Protein AF-A0A0H2RG27-F1 (afdb_monomer_lite)

pLDDT: mean 81.22, std 19.6, range [38.62, 98.31]

Foldseek 3Di:
DDDDDDDDDDDDDDDDDDDDDDDPDPPPDPPDPPPPPPVVVVLPPPPPDDDDDDDDDPPPPPDDPLPDPDPSVVVVVVVVVVVVVVVVVVVVVVVVVLVVLLVVLLVCLVVVVNLVVLLPDPDLVSLLVSLVSLLSQLQPDPDLVSNLSSLVVLLVSCLQAVPSNLVSNVVNCVVVVHQLLRSLVNSDDPPPPDDDPSSSLSSVLSSLSRHPDPLSVQLSVLCVVCHPQAWLADAPVSLPSNCVSQPDPSSNVSSVVNCNGHHVCDDPCNVVNVVPPCDPPDCPVVVVVVVVVVVVVVVD

Structure (mmCIF, N/CA/C/O backbone):
data_AF-A0A0H2RG27-F1
#
_entry.id   AF-A0A0H2RG27-F1
#
loop_
_atom_site.group_PDB
_atom_site.id
_atom_site.type_symbol
_atom_site.label_atom_id
_atom_site.label_alt_id
_atom_site.label_comp_id
_atom_site.label_asym_id
_atom_site.label_entity_id
_atom_site.label_seq_id
_atom_site.pdbx_PDB_ins_code
_atom_site.Cartn_x
_atom_site.Cartn_y
_atom_site.Cartn_z
_atom_site.occupancy
_atom_site.B_iso_or_equiv
_atom_site.auth_seq_id
_atom_site.auth_comp_id
_atom_site.auth_asym_id
_atom_site.auth_atom_id
_atom_site.pdbx_PDB_model_num
ATOM 1 N N . MET A 1 1 ? 49.233 29.462 21.576 1.00 50.25 1 MET A N 1
ATOM 2 C CA . MET A 1 1 ? 49.469 29.718 20.141 1.00 50.25 1 MET A CA 1
ATOM 3 C C . MET A 1 1 ? 48.159 30.207 19.553 1.00 50.25 1 MET A C 1
ATOM 5 O O . MET A 1 1 ? 47.291 29.401 19.254 1.00 50.25 1 MET A O 1
ATOM 9 N N . SER A 1 2 ? 47.993 31.529 19.536 1.00 49.25 2 SER A N 1
ATOM 10 C CA . SER A 1 2 ? 46.857 32.228 18.930 1.00 49.25 2 SER A CA 1
ATOM 11 C C . SER A 1 2 ? 47.135 32.431 17.448 1.00 49.25 2 SER A C 1
ATOM 13 O O . SER A 1 2 ? 48.217 32.901 17.105 1.00 49.25 2 SER A O 1
ATOM 15 N N . LEU A 1 3 ? 46.162 32.130 16.593 1.00 49.34 3 LEU A N 1
ATOM 16 C CA . LEU A 1 3 ? 46.145 32.583 15.206 1.00 49.34 3 LEU A CA 1
ATOM 17 C C . LEU A 1 3 ? 44.862 33.384 14.998 1.00 49.34 3 LEU A C 1
ATOM 19 O O . LEU A 1 3 ? 43.760 32.845 15.062 1.00 49.34 3 LEU A O 1
ATOM 23 N N . ALA A 1 4 ? 45.054 34.690 14.840 1.00 50.84 4 ALA A N 1
ATOM 24 C CA . ALA A 1 4 ? 44.047 35.658 14.449 1.00 50.84 4 ALA A CA 1
ATOM 25 C C . ALA A 1 4 ? 43.940 35.677 12.917 1.00 50.84 4 ALA A C 1
ATOM 27 O O . ALA A 1 4 ? 44.960 35.673 12.228 1.00 50.84 4 ALA A O 1
ATOM 28 N N . THR A 1 5 ? 42.718 35.718 12.399 1.00 63.78 5 THR A N 1
ATOM 29 C CA . THR A 1 5 ? 42.406 35.983 10.987 1.00 63.78 5 THR A CA 1
ATOM 30 C C . THR A 1 5 ? 41.867 37.407 10.833 1.00 63.78 5 THR A C 1
ATOM 32 O O . THR A 1 5 ? 41.130 37.854 11.717 1.00 63.78 5 THR A O 1
ATOM 35 N N . PRO A 1 6 ? 42.223 38.128 9.754 1.00 67.06 6 PRO A N 1
ATOM 36 C CA . PRO A 1 6 ? 41.865 39.526 9.583 1.00 67.06 6 PRO A CA 1
ATOM 37 C C . PRO A 1 6 ? 40.483 39.705 8.948 1.00 67.06 6 PRO A C 1
ATOM 39 O O . PRO A 1 6 ? 39.984 38.863 8.204 1.00 67.06 6 PRO A O 1
ATOM 42 N N . HIS A 1 7 ? 39.905 40.846 9.298 1.00 51.25 7 HIS A N 1
ATOM 43 C CA . HIS A 1 7 ? 38.647 41.414 8.846 1.00 51.25 7 HIS A CA 1
ATOM 44 C C . HIS A 1 7 ? 38.953 42.284 7.615 1.00 51.25 7 HIS A C 1
ATOM 46 O O . HIS A 1 7 ? 39.793 43.175 7.721 1.00 51.25 7 HIS A O 1
ATOM 52 N N . GLU A 1 8 ? 38.310 42.033 6.473 1.00 59.06 8 GLU A N 1
ATOM 53 C CA . GLU A 1 8 ? 38.337 42.938 5.314 1.00 59.06 8 GLU A CA 1
ATOM 54 C C . GLU A 1 8 ? 36.973 43.603 5.128 1.00 59.06 8 GLU A C 1
ATOM 56 O O . GLU A 1 8 ? 35.915 43.021 5.377 1.00 59.06 8 GLU A O 1
ATOM 61 N N . GLU A 1 9 ? 37.056 44.875 4.763 1.00 58.47 9 GLU A N 1
ATOM 62 C CA . GLU A 1 9 ? 36.043 45.917 4.804 1.00 58.47 9 GLU A CA 1
ATOM 63 C C . GLU A 1 9 ? 35.717 46.372 3.371 1.00 58.47 9 GLU A C 1
ATOM 65 O O . GLU A 1 9 ? 36.596 46.385 2.516 1.00 58.47 9 GLU A O 1
ATOM 70 N N . MET A 1 10 ? 34.459 46.780 3.172 1.00 58.16 10 MET A N 1
ATOM 71 C CA . MET A 1 10 ? 33.936 47.755 2.198 1.00 58.16 10 MET A CA 1
ATOM 72 C C . MET A 1 10 ? 34.318 47.682 0.710 1.00 58.16 10 MET A C 1
ATOM 74 O O . MET A 1 10 ? 35.458 47.866 0.307 1.00 58.16 10 MET A O 1
ATOM 78 N N . THR A 1 11 ? 33.284 47.702 -0.135 1.00 53.56 11 THR A N 1
ATOM 79 C CA . THR A 1 11 ? 33.119 48.794 -1.112 1.00 53.56 11 THR A CA 1
ATOM 80 C C . THR A 1 11 ? 31.659 48.902 -1.552 1.00 53.56 11 THR A C 1
ATOM 82 O O . THR A 1 11 ? 31.111 48.004 -2.187 1.00 53.56 11 THR A O 1
ATOM 85 N N . ASP A 1 12 ? 31.048 50.036 -1.211 1.00 55.69 12 ASP A N 1
ATOM 86 C CA . ASP A 1 12 ? 29.858 50.564 -1.868 1.00 55.69 12 ASP A CA 1
ATOM 87 C C . ASP A 1 12 ? 30.235 51.040 -3.278 1.00 55.69 12 ASP A C 1
ATOM 89 O O . ASP A 1 12 ? 31.213 51.771 -3.457 1.00 55.69 12 ASP A O 1
ATOM 93 N N . SER A 1 13 ? 29.443 50.679 -4.285 1.00 66.44 13 SER A N 1
ATOM 94 C CA . SER A 1 13 ? 29.468 51.364 -5.577 1.00 66.44 13 SER A CA 1
ATOM 95 C C . SER A 1 13 ? 28.056 51.438 -6.140 1.00 66.44 13 SER A C 1
ATOM 97 O O . SER A 1 13 ? 27.466 50.450 -6.570 1.00 66.44 13 SER A O 1
ATOM 99 N N . ASN A 1 14 ? 27.520 52.650 -6.049 1.00 53.66 14 ASN A N 1
ATOM 100 C CA . ASN A 1 14 ? 26.237 53.093 -6.555 1.00 53.66 14 ASN A CA 1
ATOM 101 C C . ASN A 1 14 ? 26.505 53.792 -7.898 1.00 53.66 14 ASN A C 1
ATOM 103 O O . ASN A 1 14 ? 27.313 54.722 -7.931 1.00 53.66 14 ASN A O 1
ATOM 107 N N . CYS A 1 15 ? 25.848 53.370 -8.980 1.00 60.00 15 CYS A N 1
ATOM 108 C CA . CYS A 1 15 ? 25.881 54.061 -10.271 1.00 60.00 15 CYS A CA 1
ATOM 109 C C . CYS A 1 15 ? 24.460 54.181 -10.823 1.00 60.00 15 CYS A C 1
ATOM 111 O O . CYS A 1 15 ? 23.786 53.183 -11.075 1.00 60.00 15 CYS A O 1
ATOM 113 N N . ASP A 1 16 ? 24.053 55.434 -10.987 1.00 47.44 16 ASP A N 1
ATOM 114 C CA . ASP A 1 16 ? 22.784 55.913 -11.510 1.00 47.44 16 ASP A CA 1
ATOM 115 C C . ASP A 1 16 ? 22.519 55.573 -12.989 1.00 47.44 16 ASP A C 1
ATOM 117 O O . ASP A 1 16 ? 23.427 55.475 -13.810 1.00 47.44 16 ASP A O 1
ATOM 121 N N . ALA A 1 17 ? 21.214 55.522 -13.280 1.00 54.44 17 ALA A N 1
ATOM 122 C CA . ALA A 1 17 ? 20.498 56.037 -14.452 1.00 54.44 17 ALA A CA 1
ATOM 123 C C . ALA A 1 17 ? 20.994 55.722 -15.878 1.00 54.44 17 ALA A C 1
ATOM 125 O O . ALA A 1 17 ? 22.005 56.242 -16.343 1.00 54.44 17 ALA A O 1
ATOM 126 N N . SER A 1 18 ? 20.114 55.096 -16.671 1.00 54.03 18 SER A N 1
ATOM 127 C CA . SER A 1 18 ? 19.669 55.678 -17.948 1.00 54.03 18 SER A CA 1
ATOM 128 C C . SER A 1 18 ? 18.383 55.037 -18.467 1.00 54.03 18 SER A C 1
ATOM 130 O O . SER A 1 18 ? 18.121 53.850 -18.294 1.00 54.03 18 SER A O 1
ATOM 132 N N . ASN A 1 19 ? 17.590 55.921 -19.055 1.00 50.59 19 ASN A N 1
ATOM 133 C CA . ASN A 1 19 ? 16.221 55.805 -19.519 1.00 50.59 19 ASN A CA 1
ATOM 134 C C . ASN A 1 19 ? 16.162 55.371 -20.999 1.00 50.59 19 ASN A C 1
ATOM 136 O O . ASN A 1 19 ? 17.139 55.524 -21.727 1.00 50.59 19 ASN A O 1
ATOM 140 N N . ASP A 1 20 ? 14.959 54.972 -21.417 1.00 49.59 20 ASP A N 1
ATOM 141 C CA . ASP A 1 20 ? 14.419 54.951 -22.787 1.00 49.59 20 ASP A CA 1
ATOM 142 C C . ASP A 1 20 ? 14.886 53.879 -23.789 1.00 49.59 20 ASP A C 1
ATOM 144 O O . ASP A 1 20 ? 16.036 53.801 -24.210 1.00 49.59 20 ASP A O 1
ATOM 148 N N . GLY A 1 21 ? 13.904 53.122 -24.293 1.00 47.03 21 GLY A N 1
ATOM 149 C CA . GLY A 1 21 ? 14.079 52.249 -25.453 1.00 47.03 21 GLY A CA 1
ATOM 150 C C . GLY A 1 21 ? 12.893 51.327 -25.715 1.00 47.03 21 GLY A C 1
ATOM 151 O O . GLY A 1 21 ? 12.996 50.118 -25.545 1.00 47.03 21 GLY A O 1
ATOM 152 N N . ALA A 1 22 ? 11.759 51.898 -26.118 1.00 51.38 22 ALA A N 1
ATOM 153 C CA . ALA A 1 22 ? 10.589 51.159 -26.572 1.00 51.38 22 ALA A CA 1
ATOM 154 C C . ALA A 1 22 ? 10.909 50.255 -27.777 1.00 51.38 22 ALA A C 1
ATOM 156 O O . ALA A 1 22 ? 11.256 50.749 -28.846 1.00 51.38 22 ALA A O 1
ATOM 157 N N . THR A 1 23 ? 10.675 48.950 -27.631 1.00 48.94 23 THR A N 1
ATOM 158 C CA . THR A 1 23 ? 10.304 48.076 -28.752 1.00 48.94 23 THR A CA 1
ATOM 159 C C . THR A 1 23 ? 9.371 46.997 -28.213 1.00 48.94 23 THR A C 1
ATOM 161 O O . THR A 1 23 ? 9.790 46.092 -27.503 1.00 48.94 23 THR A O 1
ATOM 164 N N . HIS A 1 24 ? 8.078 47.156 -28.487 1.00 53.56 24 HIS A N 1
ATOM 165 C CA . HIS A 1 24 ? 7.026 46.213 -28.120 1.00 53.56 24 HIS A CA 1
ATOM 166 C C . HIS A 1 24 ? 7.059 45.064 -29.141 1.00 53.56 24 HIS A C 1
ATOM 168 O O . HIS A 1 24 ? 6.332 45.093 -30.135 1.00 53.56 24 HIS A O 1
ATOM 174 N N . SER A 1 25 ? 7.965 44.100 -28.958 1.00 54.28 25 SER A N 1
ATOM 175 C CA . SER A 1 25 ? 7.891 42.816 -29.655 1.00 54.28 25 SER A CA 1
ATOM 176 C C . SER A 1 25 ? 6.880 41.939 -28.920 1.00 54.28 25 SER A C 1
ATOM 178 O O . SER A 1 25 ? 6.995 41.690 -27.723 1.00 54.28 25 SER A O 1
ATOM 180 N N . ASN A 1 26 ? 5.829 41.527 -29.629 1.00 56.16 26 ASN A N 1
ATOM 181 C CA . ASN A 1 26 ? 4.916 40.478 -29.180 1.00 56.16 26 ASN A CA 1
ATOM 182 C C . ASN A 1 26 ? 5.621 39.127 -29.355 1.00 56.16 26 ASN A C 1
ATOM 184 O O . ASN A 1 26 ? 5.253 38.333 -30.218 1.00 56.16 26 ASN A O 1
ATOM 188 N N . ASP A 1 27 ? 6.688 38.922 -28.590 1.00 53.47 27 ASP A N 1
ATOM 189 C CA . ASP A 1 27 ? 7.276 37.609 -28.389 1.00 53.47 27 ASP A CA 1
ATOM 190 C C . ASP A 1 27 ? 6.432 36.943 -27.307 1.00 53.47 27 ASP A C 1
ATOM 192 O O .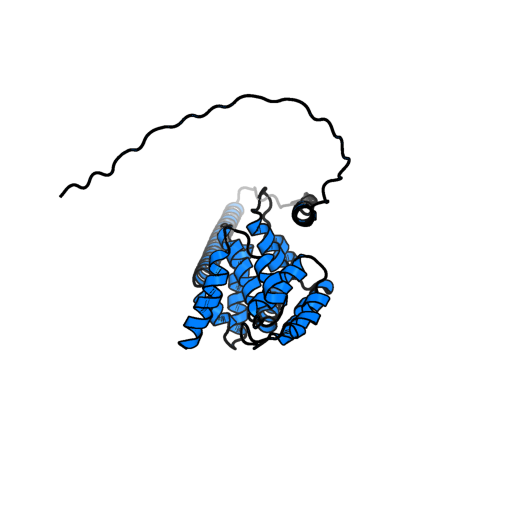 ASP A 1 27 ? 6.659 37.148 -26.113 1.00 53.47 27 ASP A O 1
ATOM 196 N N . ASP A 1 28 ? 5.390 36.225 -27.736 1.00 63.97 28 ASP A N 1
ATOM 197 C CA . ASP A 1 28 ? 4.639 35.355 -26.839 1.00 63.97 28 ASP A CA 1
ATOM 198 C C . ASP A 1 28 ? 5.655 34.445 -26.134 1.00 63.97 28 ASP A C 1
ATOM 200 O O . ASP A 1 28 ? 6.400 33.715 -26.806 1.00 63.97 28 ASP A O 1
ATOM 204 N N . PRO A 1 29 ? 5.770 34.537 -24.795 1.00 71.00 29 PRO A N 1
ATOM 205 C CA . PRO A 1 29 ? 6.742 33.756 -24.060 1.00 71.00 29 PRO A CA 1
ATOM 206 C C . PRO A 1 29 ? 6.458 32.279 -24.339 1.00 71.00 29 PRO A C 1
ATOM 208 O O . PRO A 1 29 ? 5.288 31.887 -24.332 1.00 71.00 29 PRO A O 1
ATOM 211 N N . PRO A 1 30 ? 7.494 31.464 -24.614 1.00 68.06 30 PRO A N 1
ATOM 212 C CA . PRO A 1 30 ? 7.314 30.043 -24.863 1.00 68.06 30 PRO A CA 1
ATOM 213 C C . PRO A 1 30 ? 6.503 29.469 -23.709 1.00 68.06 30 PRO A C 1
ATOM 215 O O . PRO A 1 30 ? 6.923 29.560 -22.556 1.00 68.06 30 PRO A O 1
ATOM 218 N N . GLU A 1 31 ? 5.305 28.973 -24.027 1.00 65.56 31 GLU A N 1
ATOM 219 C CA . GLU A 1 31 ? 4.391 28.401 -23.050 1.00 65.56 31 GLU A CA 1
ATOM 220 C C . GLU A 1 31 ? 5.130 27.288 -22.310 1.00 65.56 31 GLU A C 1
ATOM 222 O O . GLU A 1 31 ? 5.378 26.208 -22.853 1.00 65.56 31 GLU A O 1
ATOM 227 N N . ASP A 1 32 ? 5.541 27.586 -21.076 1.00 58.66 32 ASP A N 1
ATOM 228 C CA . ASP A 1 32 ? 6.193 26.613 -20.221 1.00 58.66 32 ASP A CA 1
ATOM 229 C C . ASP A 1 32 ? 5.255 25.405 -20.076 1.00 58.66 32 ASP A C 1
ATOM 231 O O . ASP A 1 32 ? 4.065 25.579 -19.780 1.00 58.66 32 ASP A O 1
ATOM 235 N N . PRO A 1 33 ? 5.751 24.174 -20.282 1.00 57.66 33 PRO A N 1
ATOM 236 C CA . PRO A 1 33 ? 4.921 22.983 -20.234 1.00 57.66 33 PRO A CA 1
ATOM 237 C C . PRO A 1 33 ? 4.222 22.861 -18.868 1.00 57.66 33 PRO A C 1
ATOM 239 O O . PRO A 1 33 ? 4.832 22.485 -17.867 1.00 57.66 33 PRO A O 1
ATOM 242 N N . GLN A 1 34 ? 2.913 23.150 -18.834 1.00 55.25 34 GLN A N 1
ATOM 243 C CA . GLN A 1 34 ? 2.031 23.164 -17.652 1.00 55.25 34 GLN A CA 1
ATOM 244 C C . GLN A 1 34 ? 1.739 21.763 -17.063 1.00 55.25 34 GLN A C 1
ATOM 246 O O . GLN A 1 34 ? 0.634 21.475 -16.600 1.00 55.25 34 GLN A O 1
ATOM 251 N N . PHE A 1 35 ? 2.710 20.850 -17.051 1.00 55.38 35 PHE A N 1
ATOM 252 C CA . PHE A 1 35 ? 2.497 19.471 -16.595 1.00 55.38 35 PHE A CA 1
ATOM 253 C C . PHE A 1 35 ? 2.292 19.338 -15.078 1.00 55.38 35 PHE A C 1
ATOM 255 O O . PHE A 1 35 ? 1.686 18.371 -14.621 1.00 55.38 35 PHE A O 1
ATOM 262 N N . THR A 1 36 ? 2.753 20.296 -14.274 1.00 55.62 36 THR A N 1
ATOM 263 C CA . THR A 1 36 ? 2.703 20.208 -12.804 1.00 55.62 36 THR A CA 1
ATOM 264 C C . THR A 1 36 ? 1.376 20.656 -12.188 1.00 55.62 36 THR A C 1
ATOM 266 O O . THR A 1 36 ? 1.057 20.237 -11.076 1.00 55.62 36 THR A O 1
ATOM 269 N N . SER A 1 37 ? 0.567 21.457 -12.891 1.00 63.25 37 SER A N 1
ATOM 270 C CA . SER A 1 37 ? -0.695 21.988 -12.350 1.00 63.25 37 SER A CA 1
ATOM 271 C C . SER A 1 37 ? -1.819 20.946 -12.335 1.00 63.25 37 SER A C 1
ATOM 273 O O . SER A 1 37 ? -2.526 20.821 -11.334 1.00 63.25 37 SER A O 1
ATOM 275 N N . SER A 1 38 ? -1.966 20.159 -13.404 1.00 68.38 38 SER A N 1
ATOM 276 C CA . SER A 1 38 ? -3.129 19.275 -13.574 1.00 68.38 38 SER A CA 1
ATOM 277 C C . SER A 1 38 ? -3.149 18.101 -12.591 1.00 68.38 38 SER A C 1
ATOM 279 O O . SER A 1 38 ? -4.220 17.699 -12.136 1.00 68.38 38 SER A O 1
ATOM 281 N N . PHE A 1 39 ? -1.977 17.580 -12.211 1.00 65.12 39 PHE A N 1
ATOM 282 C CA . PHE A 1 39 ? -1.862 16.482 -11.248 1.00 65.12 39 PHE A CA 1
ATOM 283 C C . PHE A 1 39 ? -2.274 16.914 -9.835 1.00 65.12 39 PHE A C 1
ATOM 285 O O . PHE A 1 39 ? -3.069 16.237 -9.183 1.00 65.12 39 PHE A O 1
ATOM 292 N N . LEU A 1 40 ? -1.785 18.073 -9.379 1.00 68.31 40 LEU A N 1
ATOM 293 C CA . LEU A 1 40 ? -2.152 18.624 -8.072 1.00 68.31 40 LEU A CA 1
ATOM 294 C C . LEU A 1 40 ? -3.634 19.001 -8.012 1.00 68.31 40 LEU A C 1
ATOM 296 O O . LEU A 1 40 ? -4.281 18.800 -6.985 1.00 68.31 40 LEU A O 1
ATOM 300 N N . ASP A 1 41 ? -4.189 19.498 -9.117 1.00 69.00 41 ASP A N 1
ATOM 301 C CA . ASP A 1 41 ? -5.602 19.864 -9.178 1.00 69.00 41 ASP A CA 1
ATOM 302 C C . ASP A 1 41 ? -6.519 18.627 -9.204 1.00 69.00 41 ASP A C 1
ATOM 304 O O . ASP A 1 41 ? -7.609 18.645 -8.630 1.00 69.00 41 ASP A O 1
ATOM 308 N N . LYS A 1 42 ? -6.056 17.505 -9.781 1.00 69.62 42 LYS A N 1
ATOM 309 C CA . LYS A 1 42 ? -6.745 16.207 -9.692 1.00 69.62 42 LYS A CA 1
ATOM 310 C C . LYS A 1 42 ? -6.787 15.690 -8.252 1.00 69.62 42 LYS A C 1
ATOM 312 O O . LYS A 1 42 ? -7.854 15.296 -7.799 1.00 69.62 42 LYS A O 1
ATOM 317 N N . LEU A 1 43 ? -5.679 15.775 -7.507 1.00 66.38 43 LEU A N 1
ATOM 318 C CA . LEU A 1 43 ? -5.633 15.364 -6.094 1.00 66.38 43 LEU A CA 1
ATOM 319 C C . LEU A 1 43 ? -6.613 16.147 -5.202 1.00 66.38 43 LEU A C 1
ATOM 321 O O . LEU A 1 43 ? -7.056 15.624 -4.183 1.00 66.38 43 LEU A O 1
ATOM 325 N N . ARG A 1 44 ? -6.959 17.387 -5.574 1.00 64.50 44 ARG A N 1
ATOM 326 C CA . ARG A 1 44 ? -7.811 18.276 -4.773 1.00 64.50 44 ARG A CA 1
ATOM 327 C C . ARG A 1 44 ? -9.317 18.063 -4.977 1.00 64.50 44 ARG A C 1
ATOM 329 O O . ARG A 1 44 ? -10.093 18.400 -4.085 1.00 64.50 44 ARG A O 1
ATOM 336 N N . ARG A 1 45 ? -9.763 17.560 -6.134 1.00 63.53 45 ARG A N 1
ATOM 337 C CA . ARG A 1 45 ? -11.203 17.533 -6.479 1.00 63.53 45 ARG A CA 1
ATOM 338 C C . ARG A 1 45 ? -11.997 16.377 -5.864 1.00 63.53 45 ARG A C 1
ATOM 340 O O . ARG A 1 45 ? -13.214 16.505 -5.750 1.00 63.53 45 ARG A O 1
ATOM 347 N N . ASP A 1 46 ? -11.349 15.308 -5.412 1.00 57.34 46 ASP A N 1
ATOM 348 C CA . ASP A 1 46 ? -12.052 14.086 -4.986 1.00 57.34 46 ASP A CA 1
ATOM 349 C C . ASP A 1 46 ? -12.651 14.142 -3.562 1.00 57.34 46 ASP A C 1
ATOM 351 O O . ASP A 1 46 ? -13.431 13.268 -3.186 1.00 57.34 46 ASP A O 1
ATOM 3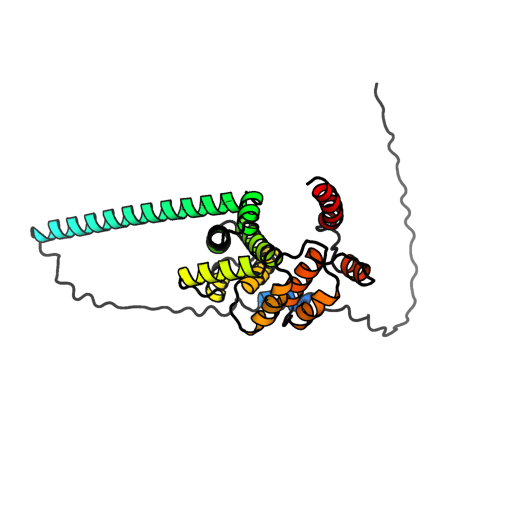55 N N . ASP A 1 47 ? -12.366 15.179 -2.768 1.00 55.47 47 ASP A N 1
ATOM 356 C CA . ASP A 1 47 ? -12.757 15.226 -1.347 1.00 55.47 47 ASP A CA 1
ATOM 357 C C . ASP A 1 47 ? -14.131 15.900 -1.074 1.00 55.47 47 ASP A C 1
ATOM 359 O O . ASP A 1 47 ? -14.591 15.942 0.067 1.00 55.47 47 ASP A O 1
ATOM 363 N N . ALA A 1 48 ? -14.846 16.399 -2.093 1.00 56.25 48 ALA A N 1
ATOM 364 C CA . ALA A 1 48 ? -16.048 17.234 -1.898 1.00 56.25 48 ALA A CA 1
ATOM 365 C C . ALA A 1 48 ? -17.408 16.491 -1.862 1.00 56.25 48 ALA A C 1
ATOM 367 O O . ALA A 1 48 ? -18.451 17.135 -1.758 1.00 56.25 48 ALA A O 1
ATOM 368 N N . SER A 1 49 ? -17.438 15.154 -1.933 1.00 56.50 49 SER A N 1
ATOM 369 C CA . SER A 1 49 ? -18.683 14.377 -2.139 1.00 56.50 49 SER A CA 1
ATOM 370 C C . SER A 1 49 ? -19.133 13.540 -0.929 1.00 56.50 49 SER A C 1
ATOM 372 O O . SER A 1 49 ? -19.660 12.439 -1.086 1.00 56.50 49 SER A O 1
ATOM 374 N N . ALA A 1 50 ? -18.933 14.028 0.299 1.00 58.69 50 ALA A N 1
ATOM 375 C CA . ALA A 1 50 ? -19.365 13.325 1.511 1.00 58.69 50 ALA A CA 1
ATOM 376 C C . ALA A 1 50 ? -20.888 13.456 1.736 1.00 58.69 50 ALA A C 1
ATOM 378 O O . ALA A 1 50 ? -21.379 14.421 2.323 1.00 58.69 50 ALA A O 1
ATOM 379 N N . ILE A 1 51 ? -21.646 12.460 1.270 1.00 54.88 51 ILE A N 1
ATOM 380 C CA . ILE A 1 51 ? -23.088 12.312 1.508 1.00 54.88 51 ILE A CA 1
ATOM 381 C C . ILE A 1 51 ? -23.322 11.960 2.988 1.00 54.88 51 ILE A C 1
ATOM 383 O O . ILE A 1 51 ? -23.026 10.853 3.436 1.00 54.88 51 ILE A O 1
ATOM 387 N N . SER A 1 52 ? -23.870 12.907 3.751 1.00 49.53 52 SER A N 1
ATOM 388 C CA . SER A 1 52 ? -24.266 12.722 5.152 1.00 49.53 52 SER A CA 1
ATOM 389 C C . SER A 1 52 ? -25.635 12.034 5.238 1.00 49.53 52 SER A C 1
ATOM 391 O O . SER A 1 52 ? -26.665 12.652 4.975 1.00 49.53 52 SER A O 1
ATOM 393 N N . TYR A 1 53 ? -25.657 10.744 5.589 1.00 47.03 53 TYR A N 1
ATOM 394 C CA . TYR A 1 53 ? -26.883 9.993 5.887 1.00 47.03 53 TYR A CA 1
ATOM 395 C C . TYR A 1 53 ? -27.175 10.029 7.395 1.00 47.03 53 TYR A C 1
ATOM 397 O O . TYR A 1 53 ? -26.460 9.413 8.185 1.00 47.03 53 TYR A O 1
ATOM 405 N N . SER A 1 54 ? -28.254 10.704 7.808 1.00 45.97 54 SER A N 1
ATOM 406 C CA . SER A 1 54 ? -28.776 10.640 9.179 1.00 45.97 54 SER A CA 1
ATOM 407 C C . SER A 1 54 ? -29.882 9.583 9.280 1.00 45.97 54 SER A C 1
ATOM 409 O O . SER A 1 54 ? -31.041 9.807 8.938 1.00 45.97 54 SER A O 1
ATOM 411 N N . TYR A 1 55 ? -29.526 8.385 9.746 1.00 58.16 55 TYR A N 1
ATOM 412 C CA . TYR A 1 55 ? -30.497 7.318 9.995 1.00 58.16 55 TYR A CA 1
ATOM 413 C C . TYR A 1 55 ? -31.039 7.429 11.429 1.00 58.16 55 TYR A C 1
ATOM 415 O O . TYR A 1 55 ? -30.429 6.941 12.380 1.00 58.16 55 TYR A O 1
ATOM 423 N N . TYR A 1 56 ? -32.187 8.090 11.600 1.00 50.78 56 TYR A N 1
ATOM 424 C CA . TYR A 1 56 ? -32.944 8.072 12.856 1.00 50.78 56 TYR A CA 1
ATOM 425 C C . TYR A 1 56 ? -33.856 6.843 12.882 1.00 50.78 56 TYR A C 1
ATOM 427 O O . TYR A 1 56 ? -34.889 6.809 12.220 1.00 50.78 56 TYR A O 1
ATOM 435 N N . SER A 1 57 ? -33.472 5.829 13.659 1.00 52.62 57 SER A N 1
ATOM 436 C CA . SER A 1 57 ? -34.298 4.643 13.893 1.00 52.62 57 SER A CA 1
ATOM 437 C C . SER A 1 57 ? -35.060 4.804 15.210 1.00 52.62 57 SER A C 1
ATOM 439 O O . SER A 1 57 ? -34.506 4.632 16.296 1.00 52.62 57 SER A O 1
ATOM 441 N N . THR A 1 58 ? -36.339 5.164 15.126 1.00 54.34 58 THR A N 1
ATOM 442 C CA . THR A 1 58 ? -37.282 5.168 16.252 1.00 54.34 58 THR A CA 1
ATOM 443 C C . THR A 1 58 ? -37.711 3.733 16.552 1.00 54.34 58 THR A C 1
ATOM 445 O O . THR A 1 58 ? -38.759 3.258 16.121 1.00 54.34 58 THR A O 1
ATOM 448 N N . VAL A 1 59 ? -36.880 3.016 17.310 1.00 61.88 59 VAL A N 1
ATOM 449 C CA . VAL A 1 59 ? -37.276 1.743 17.921 1.00 61.88 59 VAL A CA 1
ATOM 450 C C . VAL A 1 59 ? -38.326 2.045 18.990 1.00 61.88 59 VAL A C 1
ATOM 452 O O . VAL A 1 59 ? -38.020 2.564 20.061 1.00 61.88 59 VAL A O 1
ATOM 455 N N . SER A 1 60 ? -39.584 1.738 18.673 1.00 54.88 60 SER A N 1
ATOM 456 C CA . SER A 1 60 ? -40.702 1.745 19.615 1.00 54.88 60 SER A CA 1
ATOM 457 C C . SER A 1 60 ? -40.499 0.626 20.640 1.00 54.88 60 SER A C 1
ATOM 459 O O . SER A 1 60 ? -40.815 -0.541 20.409 1.00 54.88 60 SER A O 1
ATOM 461 N N . THR A 1 61 ? -39.916 0.977 21.782 1.00 51.66 61 THR A N 1
ATOM 462 C CA . THR A 1 61 ? -39.793 0.108 22.949 1.00 51.66 61 THR A CA 1
ATOM 463 C C . THR A 1 61 ? -41.131 0.043 23.684 1.00 51.66 61 THR A C 1
ATOM 465 O O . THR A 1 61 ? -41.343 0.710 24.693 1.00 51.66 61 THR A O 1
ATOM 468 N N . ASN A 1 62 ? -42.031 -0.835 23.231 1.00 49.53 62 ASN A N 1
ATOM 469 C CA . ASN A 1 62 ? -43.076 -1.395 24.098 1.00 49.53 62 ASN A CA 1
ATOM 470 C C . ASN A 1 62 ? -42.422 -2.370 25.094 1.00 49.53 62 ASN A C 1
ATOM 472 O O . ASN A 1 62 ? -42.593 -3.585 25.039 1.00 49.53 62 ASN A O 1
ATOM 476 N N . TYR A 1 63 ? -41.588 -1.816 25.974 1.00 52.06 63 TYR A N 1
ATOM 477 C CA . TYR A 1 63 ? -40.955 -2.526 27.071 1.00 52.06 63 TYR A CA 1
ATOM 478 C C . TYR A 1 63 ? -41.967 -2.591 28.216 1.00 52.06 63 TYR A C 1
ATOM 480 O O . TYR A 1 63 ? -42.404 -1.566 28.739 1.00 52.06 63 TYR A O 1
ATOM 488 N N . THR A 1 64 ? -42.349 -3.806 28.599 1.00 57.66 64 THR A N 1
ATOM 489 C CA . THR A 1 64 ? -43.052 -4.129 29.847 1.00 57.66 64 THR A CA 1
ATOM 490 C C . THR A 1 64 ? -42.536 -3.266 31.002 1.00 57.66 64 THR A C 1
ATOM 492 O O . THR A 1 64 ? -41.341 -3.292 31.293 1.00 57.66 64 THR A O 1
ATOM 495 N N . MET A 1 65 ? -43.428 -2.498 31.643 1.00 53.53 65 MET A N 1
ATOM 496 C CA . MET A 1 65 ? -43.137 -1.611 32.779 1.00 53.53 65 MET A CA 1
ATOM 497 C C . MET A 1 65 ? -42.329 -2.340 33.872 1.00 53.53 65 MET A C 1
ATOM 499 O O . MET A 1 65 ? -42.886 -3.011 34.735 1.00 53.53 65 MET A O 1
ATOM 503 N N . SER A 1 66 ? -41.003 -2.183 33.867 1.00 54.81 66 SER A N 1
ATOM 504 C CA . SER A 1 66 ? -40.054 -2.838 34.787 1.00 54.81 66 SER A CA 1
ATOM 505 C C . SER A 1 66 ? -39.861 -2.097 36.118 1.00 54.81 66 SER A C 1
ATOM 507 O O . SER A 1 66 ? -38.980 -2.430 36.909 1.00 54.81 66 SER A O 1
ATOM 509 N N . ASN A 1 67 ? -40.693 -1.088 36.390 1.00 54.62 67 ASN A N 1
ATOM 510 C CA . ASN A 1 67 ? -40.534 -0.182 37.527 1.00 54.62 67 ASN A CA 1
ATOM 511 C C . ASN A 1 67 ? -41.486 -0.444 38.702 1.00 54.62 67 ASN A C 1
ATOM 513 O O . ASN A 1 67 ? -41.514 0.367 39.628 1.00 54.62 67 ASN A O 1
ATOM 517 N N . LEU A 1 68 ? -42.216 -1.563 38.725 1.00 62.75 68 LEU A N 1
ATOM 518 C CA . LEU A 1 68 ? -42.952 -1.950 39.931 1.00 62.75 68 LEU A CA 1
ATOM 519 C C . LEU A 1 68 ? -41.954 -2.344 41.043 1.00 62.75 68 LEU A C 1
ATOM 521 O O . LEU A 1 68 ? -41.039 -3.133 40.787 1.00 62.75 68 LEU A O 1
ATOM 525 N N . PRO A 1 69 ? -42.069 -1.784 42.264 1.00 63.28 69 PRO A N 1
ATOM 526 C CA . PRO A 1 69 ? -41.213 -2.157 43.385 1.00 63.28 69 PRO A CA 1
ATOM 527 C C . PRO A 1 69 ? -41.433 -3.635 43.725 1.00 63.28 69 PRO A C 1
ATOM 529 O O . PRO A 1 69 ? -42.520 -4.046 44.118 1.00 63.28 69 PRO A O 1
ATOM 532 N N . GLY A 1 70 ? -40.395 -4.446 43.535 1.00 74.62 70 GLY A N 1
ATOM 533 C CA . GLY A 1 70 ? -40.431 -5.883 43.772 1.00 74.62 70 GLY A CA 1
ATOM 534 C C . GLY A 1 70 ? -39.074 -6.526 43.504 1.00 74.62 70 GLY A C 1
ATOM 535 O O . GLY A 1 70 ? -38.209 -5.938 42.851 1.00 74.62 70 GLY A O 1
ATOM 536 N N . THR A 1 71 ? -38.881 -7.748 43.998 1.00 78.56 71 THR A N 1
ATOM 537 C CA . THR A 1 71 ? -37.613 -8.501 43.939 1.00 78.56 71 THR A CA 1
ATOM 538 C C . THR A 1 71 ? -37.037 -8.608 42.519 1.00 78.56 71 THR A C 1
ATOM 540 O O . THR A 1 71 ? -35.819 -8.601 42.341 1.00 78.56 71 THR A O 1
ATOM 543 N N . GLY A 1 72 ? -37.898 -8.612 41.494 1.00 83.00 72 GLY A N 1
ATOM 544 C CA . GLY A 1 72 ? -37.493 -8.625 40.086 1.00 83.00 72 GLY A CA 1
ATOM 545 C C . GLY A 1 72 ? -36.675 -7.404 39.644 1.00 83.00 72 GLY A C 1
ATOM 546 O O . GLY A 1 72 ? -35.800 -7.543 38.793 1.00 83.00 72 GLY A O 1
ATOM 547 N N . ARG A 1 73 ? -36.875 -6.225 40.253 1.00 82.44 73 ARG A N 1
ATOM 548 C CA . ARG A 1 73 ? -36.133 -5.001 39.899 1.00 82.44 73 ARG A CA 1
ATOM 549 C C . ARG A 1 73 ? -34.667 -5.070 40.324 1.00 82.44 73 ARG A C 1
ATOM 551 O O . ARG A 1 73 ? -33.789 -4.655 39.574 1.00 82.44 73 ARG A O 1
ATOM 558 N N . ASN A 1 74 ? -34.394 -5.651 41.492 1.00 87.94 74 ASN A N 1
ATOM 559 C CA . ASN A 1 74 ? -33.022 -5.864 41.960 1.00 87.94 74 ASN A CA 1
ATOM 560 C C . ASN A 1 74 ? -32.286 -6.861 41.062 1.00 87.94 74 ASN A C 1
ATOM 562 O O . ASN A 1 74 ? -31.128 -6.637 40.717 1.00 87.94 74 ASN A O 1
ATOM 566 N N . LEU A 1 75 ? -32.978 -7.922 40.638 1.00 87.88 75 LEU A N 1
ATOM 567 C CA . LEU A 1 75 ? -32.414 -8.923 39.741 1.00 87.88 75 LEU A CA 1
ATOM 568 C C . LEU A 1 75 ? -32.122 -8.340 38.349 1.00 87.88 75 LEU A C 1
ATOM 570 O O . LEU A 1 75 ? -31.033 -8.537 37.818 1.00 87.88 75 LEU A O 1
ATOM 574 N N . GLY A 1 76 ? -33.052 -7.561 37.789 1.00 87.12 76 GLY A N 1
ATOM 575 C CA . GLY A 1 76 ? -32.846 -6.857 36.521 1.00 87.12 76 GLY A CA 1
ATOM 576 C C . GLY A 1 76 ? -31.667 -5.882 36.575 1.00 87.12 76 GLY A C 1
ATOM 577 O O . GLY A 1 76 ? -30.801 -5.918 35.706 1.00 87.12 76 GLY A O 1
ATOM 578 N N . ASN A 1 77 ? -31.571 -5.072 37.635 1.00 89.56 77 ASN A N 1
ATOM 579 C CA . ASN A 1 77 ? -30.440 -4.163 37.838 1.00 89.56 77 ASN A CA 1
ATOM 580 C C . ASN A 1 77 ? -29.107 -4.913 37.958 1.00 89.56 77 ASN A C 1
ATOM 582 O O . ASN A 1 77 ? -28.105 -4.468 37.401 1.00 89.56 77 ASN A O 1
ATOM 586 N N . PHE A 1 78 ? -29.097 -6.052 38.656 1.00 94.12 78 PHE A N 1
ATOM 587 C CA . PHE A 1 78 ? -27.910 -6.890 38.787 1.00 94.12 78 PHE A CA 1
ATOM 588 C C . PHE A 1 78 ? -27.437 -7.422 37.430 1.00 94.12 78 PHE A C 1
ATOM 590 O O . PHE A 1 78 ? -26.257 -7.288 37.111 1.00 94.12 78 PHE A O 1
ATOM 597 N N . TYR A 1 79 ? -28.336 -7.964 36.602 1.00 94.69 79 TYR A N 1
ATOM 598 C CA . TYR A 1 79 ? -27.965 -8.467 35.275 1.00 94.69 79 TYR A CA 1
ATOM 599 C C . TYR A 1 79 ? -27.537 -7.356 34.317 1.00 94.69 79 TYR A C 1
ATOM 601 O O . TYR A 1 79 ? -26.545 -7.529 33.614 1.00 94.69 79 TYR A O 1
ATOM 609 N N . SER A 1 80 ? -28.209 -6.202 34.325 1.00 93.56 80 SER A N 1
ATOM 610 C CA . SER A 1 80 ? -27.788 -5.041 33.530 1.00 93.56 80 SER A CA 1
ATOM 611 C C . SER A 1 80 ? -26.395 -4.559 33.933 1.00 93.56 80 SER A C 1
ATOM 613 O O . SER A 1 80 ? -25.555 -4.283 33.078 1.00 93.56 80 SER A O 1
ATOM 615 N N . TRP A 1 81 ? -26.117 -4.506 35.238 1.00 95.88 81 TRP A N 1
ATOM 616 C CA . TRP A 1 81 ? -24.793 -4.159 35.744 1.00 95.88 81 TRP A CA 1
ATOM 617 C C . TRP A 1 81 ? -23.738 -5.202 35.354 1.00 95.88 81 TRP A C 1
ATOM 619 O O . TRP A 1 81 ? -22.660 -4.837 34.886 1.00 95.88 81 TRP A O 1
ATOM 629 N N . ALA A 1 82 ? -24.050 -6.493 35.495 1.00 97.06 82 ALA A N 1
ATOM 630 C CA . ALA A 1 82 ? -23.146 -7.579 35.133 1.00 97.06 82 ALA A CA 1
ATOM 631 C C . ALA A 1 82 ? -22.843 -7.593 33.625 1.00 97.06 82 ALA A C 1
ATOM 633 O O . ALA A 1 82 ? -21.683 -7.747 33.241 1.00 97.06 82 ALA A O 1
ATOM 634 N N . GLY A 1 83 ? -23.853 -7.365 32.779 1.00 97.44 83 GLY A N 1
ATOM 635 C CA . GLY A 1 83 ? -23.703 -7.218 31.331 1.00 97.44 83 GLY A CA 1
ATOM 636 C C . GLY A 1 83 ? -22.793 -6.046 30.972 1.00 97.44 83 GLY A C 1
ATOM 637 O O . GLY A 1 83 ? -21.775 -6.241 30.312 1.00 97.44 83 GLY A O 1
ATOM 638 N N . ALA A 1 84 ? -23.065 -4.858 31.520 1.00 96.25 84 ALA A N 1
ATOM 639 C CA . ALA A 1 84 ? -22.236 -3.674 31.290 1.00 96.25 84 ALA A CA 1
ATOM 640 C C . ALA A 1 84 ? -20.782 -3.858 31.775 1.00 96.25 84 ALA A C 1
ATOM 642 O O . ALA A 1 84 ? -19.833 -3.381 31.147 1.00 96.25 84 ALA A O 1
ATOM 643 N N . ALA A 1 85 ? -20.575 -4.560 32.895 1.00 97.38 85 ALA A N 1
ATOM 644 C CA . ALA A 1 85 ? -19.241 -4.880 33.396 1.00 97.38 85 ALA A CA 1
ATOM 645 C C . ALA A 1 85 ? -18.497 -5.867 32.477 1.00 97.38 85 ALA A C 1
ATOM 647 O O . ALA A 1 85 ? -17.294 -5.699 32.250 1.00 97.38 85 ALA A O 1
ATOM 648 N N . LEU A 1 86 ? -19.197 -6.868 31.936 1.00 97.69 86 LEU A N 1
ATOM 649 C CA . LEU A 1 86 ? -18.643 -7.834 30.988 1.00 97.69 86 LEU A CA 1
ATOM 650 C C . LEU A 1 86 ? -18.267 -7.161 29.664 1.00 97.69 86 LEU A C 1
ATOM 652 O O . LEU A 1 86 ? -17.136 -7.322 29.209 1.00 97.69 86 LEU A O 1
ATOM 656 N N . GLU A 1 87 ? -19.169 -6.365 29.090 1.00 97.38 87 GLU A N 1
ATOM 657 C CA . GLU A 1 87 ? -18.938 -5.605 27.856 1.00 97.38 87 GLU A CA 1
ATOM 658 C C . GLU A 1 87 ? -17.719 -4.691 27.988 1.00 97.38 87 GLU A C 1
ATOM 660 O O . GLU A 1 87 ? -16.827 -4.721 27.139 1.00 97.38 87 GLU A O 1
ATOM 665 N N . ARG A 1 88 ? -17.603 -3.957 29.104 1.00 97.19 88 ARG A N 1
ATOM 666 C CA . ARG A 1 88 ? -16.437 -3.103 29.371 1.00 97.19 88 ARG A CA 1
ATOM 667 C C . ARG A 1 88 ? -15.137 -3.908 29.444 1.00 97.19 88 ARG A C 1
ATOM 669 O O . ARG A 1 88 ? -14.117 -3.462 28.922 1.00 97.19 88 ARG A O 1
ATOM 676 N N . ARG A 1 89 ? -15.142 -5.087 30.079 1.00 97.00 89 ARG A N 1
ATOM 677 C CA . ARG A 1 89 ? -13.946 -5.946 30.162 1.00 97.00 89 ARG A CA 1
ATOM 678 C C . ARG A 1 89 ? -13.559 -6.527 28.805 1.00 97.00 89 ARG A C 1
ATOM 680 O O . ARG A 1 89 ? -12.374 -6.530 28.478 1.00 97.00 89 ARG A O 1
ATOM 687 N N . LEU A 1 90 ? -14.528 -6.992 28.020 1.00 97.62 90 LEU A N 1
ATOM 688 C CA . LEU A 1 90 ? -14.282 -7.509 26.672 1.00 97.62 90 LEU A CA 1
ATOM 689 C C . LEU A 1 90 ? -13.778 -6.405 25.734 1.00 97.62 90 LEU A C 1
ATOM 691 O O . LEU A 1 90 ? -12.807 -6.635 25.015 1.00 97.62 90 LEU A O 1
ATOM 695 N N . GLY A 1 91 ? -14.353 -5.201 25.813 1.00 96.06 91 GLY A N 1
ATOM 696 C CA . GLY A 1 91 ? -13.884 -4.022 25.081 1.00 96.06 91 GLY A CA 1
ATOM 697 C C . GLY A 1 91 ? -12.423 -3.694 25.392 1.00 96.06 91 GLY A C 1
ATOM 698 O O . GLY A 1 91 ? -11.599 -3.640 24.485 1.00 96.06 91 GLY A O 1
ATOM 699 N N . GLN A 1 92 ? -12.057 -3.618 26.676 1.00 96.25 92 GLN A N 1
ATOM 700 C CA . GLN A 1 92 ? -10.666 -3.374 27.083 1.00 96.25 92 GLN A CA 1
ATOM 701 C C . GLN A 1 92 ? -9.693 -4.462 26.610 1.00 96.25 92 GLN A C 1
ATOM 703 O O . GLN A 1 92 ? -8.544 -4.169 26.277 1.00 96.25 92 GLN A O 1
ATOM 708 N N . LEU A 1 93 ? -10.107 -5.733 26.610 1.00 97.44 93 LEU A N 1
ATOM 709 C CA . LEU A 1 93 ? -9.265 -6.822 26.108 1.00 97.44 93 LEU A CA 1
ATOM 710 C C . LEU A 1 93 ? -9.067 -6.724 24.593 1.00 97.44 93 LEU A C 1
ATOM 712 O O . LEU A 1 93 ? -7.945 -6.914 24.121 1.00 97.44 93 LEU A O 1
ATOM 716 N N . ALA A 1 94 ? -10.121 -6.391 23.846 1.00 96.62 94 ALA A N 1
ATOM 717 C CA . ALA A 1 94 ? -10.043 -6.171 22.408 1.00 96.62 94 ALA A CA 1
ATOM 718 C C . ALA A 1 94 ? -9.142 -4.972 22.066 1.00 96.62 94 ALA A C 1
ATOM 720 O O . ALA A 1 94 ? -8.257 -5.106 21.222 1.00 96.62 94 ALA A O 1
ATOM 721 N N . GLU A 1 95 ? -9.291 -3.847 22.772 1.00 95.25 95 GLU A N 1
ATOM 722 C CA . GLU A 1 95 ? -8.456 -2.650 22.606 1.00 95.25 95 GLU A CA 1
ATOM 723 C C . GLU A 1 95 ? -6.977 -2.935 22.884 1.00 95.25 95 GLU A C 1
ATOM 725 O O . GLU A 1 95 ? -6.117 -2.576 22.080 1.00 95.25 95 GLU A O 1
ATOM 730 N N . ARG A 1 96 ? -6.655 -3.639 23.980 1.00 95.75 96 ARG A N 1
ATOM 731 C CA . ARG A 1 96 ? -5.266 -4.026 24.289 1.00 95.75 96 ARG A CA 1
ATOM 732 C C . ARG A 1 96 ? -4.682 -4.960 23.235 1.00 95.75 96 ARG A C 1
ATOM 734 O O . ARG A 1 96 ? -3.521 -4.813 22.858 1.00 95.75 96 ARG A O 1
ATOM 741 N N . ALA A 1 97 ? -5.467 -5.928 22.764 1.00 96.00 97 ALA A N 1
ATOM 742 C CA . ALA A 1 97 ? -5.025 -6.851 21.726 1.00 96.00 97 ALA A CA 1
ATOM 743 C C . ALA A 1 97 ? -4.783 -6.132 20.390 1.00 96.00 97 ALA A C 1
ATOM 745 O O . ALA A 1 97 ? -3.833 -6.468 19.683 1.00 96.00 97 ALA A O 1
ATOM 746 N N . ASP A 1 98 ? -5.615 -5.149 20.047 1.00 93.25 98 ASP A N 1
ATOM 747 C CA . ASP A 1 98 ? -5.426 -4.318 18.861 1.00 93.25 98 ASP A CA 1
ATOM 748 C C . ASP A 1 98 ? -4.198 -3.406 18.984 1.00 93.25 98 ASP A C 1
ATOM 750 O O . ASP A 1 98 ? -3.357 -3.395 18.087 1.00 93.25 98 ASP A O 1
ATOM 754 N N . ALA A 1 99 ? -4.034 -2.719 20.118 1.00 94.69 99 ALA A N 1
ATOM 755 C CA . ALA A 1 99 ? -2.868 -1.879 20.388 1.00 94.69 99 ALA A CA 1
ATOM 756 C C . ALA A 1 99 ? -1.556 -2.670 20.267 1.00 94.69 99 ALA A C 1
ATOM 758 O O . ALA A 1 99 ? -0.635 -2.226 19.586 1.00 94.69 99 ALA A O 1
ATOM 759 N N . LYS A 1 100 ? -1.506 -3.889 20.821 1.00 96.88 100 LYS A N 1
ATOM 760 C CA . LYS A 1 100 ? -0.339 -4.775 20.702 1.00 96.88 100 LYS A CA 1
ATOM 761 C C . LYS A 1 100 ? -0.032 -5.152 19.248 1.00 96.88 100 LYS A C 1
ATOM 763 O O . LYS A 1 100 ? 1.127 -5.162 18.850 1.00 96.88 100 LYS A O 1
ATOM 768 N N . LYS A 1 101 ? -1.056 -5.455 18.441 1.00 96.44 101 LYS A N 1
ATOM 769 C CA . LYS A 1 101 ? -0.873 -5.754 17.007 1.00 96.44 101 LYS A CA 1
ATOM 770 C C . LYS A 1 101 ? -0.355 -4.542 16.237 1.00 96.44 101 LYS A C 1
ATOM 772 O O . LYS A 1 101 ? 0.468 -4.706 15.341 1.00 96.44 101 LYS A O 1
ATOM 777 N N . ARG A 1 102 ? -0.833 -3.339 16.572 1.00 95.69 102 ARG A N 1
ATOM 778 C CA . ARG A 1 102 ? -0.350 -2.086 15.977 1.00 95.69 102 ARG A CA 1
ATOM 779 C C . ARG A 1 102 ? 1.108 -1.830 16.338 1.00 95.69 102 ARG A C 1
ATOM 781 O O . ARG A 1 102 ? 1.901 -1.558 15.446 1.00 95.69 102 ARG A O 1
ATOM 788 N N . GLU A 1 103 ? 1.470 -1.985 17.605 1.00 96.75 103 GLU A N 1
ATOM 789 C CA . GLU A 1 103 ? 2.852 -1.846 18.074 1.00 96.75 103 GLU A CA 1
ATOM 790 C C . GLU A 1 103 ? 3.796 -2.843 17.383 1.00 96.75 103 GLU A C 1
ATOM 792 O O . GLU A 1 103 ? 4.865 -2.455 16.910 1.00 96.75 103 GLU A O 1
ATOM 797 N N . GLU A 1 104 ? 3.381 -4.107 17.241 1.00 96.94 104 GLU A N 1
ATOM 798 C CA . GLU A 1 104 ? 4.143 -5.126 16.506 1.00 96.94 104 GLU A CA 1
ATOM 799 C C . GLU A 1 104 ? 4.329 -4.741 15.030 1.00 96.94 104 GLU A C 1
ATOM 801 O O . GLU A 1 104 ? 5.439 -4.834 14.505 1.00 96.94 104 GLU A O 1
ATOM 806 N N . ALA A 1 105 ? 3.269 -4.268 14.367 1.00 97.19 105 ALA A N 1
ATOM 807 C CA . ALA A 1 105 ? 3.328 -3.843 12.970 1.00 97.19 105 ALA A CA 1
ATOM 808 C C . ALA A 1 105 ? 4.253 -2.630 12.773 1.00 97.19 105 ALA A C 1
ATOM 810 O O . ALA A 1 105 ? 5.081 -2.635 11.864 1.00 97.19 105 ALA A O 1
ATOM 811 N N . VAL A 1 106 ? 4.174 -1.627 13.655 1.00 97.12 106 VAL A N 1
ATOM 812 C CA . VAL A 1 106 ? 5.060 -0.451 13.626 1.00 97.12 106 VAL A CA 1
ATOM 813 C C . VAL A 1 106 ? 6.512 -0.854 13.877 1.00 97.12 106 VAL A C 1
ATOM 815 O O . VAL A 1 106 ? 7.402 -0.410 13.156 1.00 97.12 106 VAL A O 1
ATOM 818 N N . SER A 1 107 ? 6.758 -1.746 14.838 1.00 96.75 107 SER A N 1
ATOM 819 C CA . SER A 1 107 ? 8.101 -2.271 15.114 1.00 96.75 107 SER A CA 1
ATOM 820 C C . SER A 1 107 ? 8.676 -3.020 13.907 1.00 96.75 107 SER A C 1
ATOM 822 O O . SER A 1 107 ? 9.851 -2.862 13.570 1.00 96.75 107 SER A O 1
ATOM 824 N N . ALA A 1 108 ? 7.848 -3.812 13.219 1.00 95.88 108 ALA A N 1
ATOM 825 C CA . ALA A 1 108 ? 8.240 -4.498 11.993 1.00 95.88 108 ALA A CA 1
ATOM 826 C C . ALA A 1 108 ? 8.540 -3.513 10.853 1.00 95.88 108 ALA A C 1
ATOM 828 O O . ALA A 1 108 ? 9.548 -3.681 10.173 1.00 95.88 108 ALA A O 1
ATOM 829 N N . LEU A 1 109 ? 7.724 -2.465 10.688 1.00 96.50 109 LEU A N 1
ATOM 830 C CA . LEU A 1 109 ? 7.937 -1.408 9.696 1.00 96.50 109 LEU A CA 1
ATOM 831 C C . LEU A 1 109 ? 9.251 -0.652 9.927 1.00 96.50 109 LEU A C 1
ATOM 833 O O . LEU A 1 109 ? 10.023 -0.440 8.994 1.00 96.50 109 LEU A O 1
ATOM 837 N N . GLN A 1 110 ? 9.538 -0.297 11.179 1.00 96.31 110 GLN A N 1
ATOM 838 C CA . GLN A 1 110 ? 10.793 0.357 11.562 1.00 96.31 110 GLN A CA 1
ATOM 839 C C . GLN A 1 110 ? 12.003 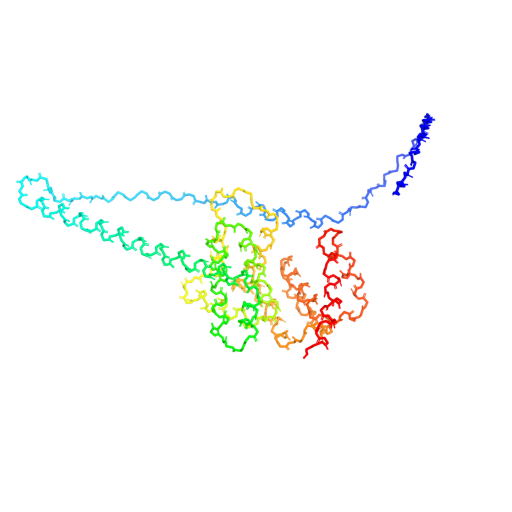-0.559 11.338 1.00 96.31 110 GLN A C 1
ATOM 841 O O . GLN A 1 110 ? 13.079 -0.105 10.946 1.00 96.31 110 GLN A O 1
ATOM 846 N N . SER A 1 111 ? 11.822 -1.869 11.507 1.00 94.81 111 SER A N 1
ATOM 847 C CA . SER A 1 111 ? 12.803 -2.884 11.135 1.00 94.81 111 SER A CA 1
ATOM 848 C C . SER A 1 111 ? 12.720 -3.210 9.640 1.00 94.81 111 SER A C 1
ATOM 850 O O . SER A 1 111 ? 12.406 -4.336 9.253 1.00 94.81 111 SER A O 1
ATOM 852 N N . LYS A 1 112 ? 13.053 -2.242 8.772 1.00 90.38 112 LYS A N 1
ATOM 853 C CA . LYS A 1 112 ? 13.016 -2.398 7.298 1.00 90.38 112 LYS A CA 1
ATOM 854 C C . LYS A 1 112 ? 13.644 -3.708 6.811 1.00 90.38 112 LYS A C 1
ATOM 856 O O . LYS A 1 112 ? 13.095 -4.402 5.963 1.00 90.38 112 LYS A O 1
ATOM 861 N N . ARG A 1 113 ? 14.768 -4.110 7.418 1.00 92.00 113 ARG A N 1
ATOM 862 C CA . ARG A 1 113 ? 15.453 -5.382 7.127 1.00 92.00 113 ARG A CA 1
ATOM 863 C C . ARG A 1 113 ? 14.574 -6.610 7.390 1.00 92.00 113 ARG A C 1
ATOM 865 O O . ARG A 1 113 ? 14.664 -7.584 6.648 1.00 92.00 113 ARG A O 1
ATOM 872 N N . GLY A 1 114 ? 13.755 -6.581 8.439 1.00 93.88 114 GLY A N 1
ATOM 873 C CA . GLY A 1 114 ? 12.796 -7.633 8.764 1.00 93.88 114 GLY A CA 1
ATOM 874 C C . GLY A 1 114 ? 11.729 -7.783 7.685 1.00 93.88 114 GLY A C 1
ATOM 875 O O . GLY A 1 114 ? 11.533 -8.890 7.190 1.00 93.88 114 GLY A O 1
ATOM 876 N N . LEU A 1 115 ? 11.113 -6.676 7.258 1.00 94.19 115 LEU A N 1
ATOM 877 C CA . LEU A 1 115 ? 10.136 -6.689 6.164 1.00 94.19 115 LEU A CA 1
ATOM 878 C C . LEU A 1 115 ? 10.751 -7.146 4.839 1.00 94.19 115 LEU A C 1
ATOM 880 O O . LEU A 1 115 ? 10.185 -8.010 4.172 1.00 94.19 115 LEU A O 1
ATOM 884 N N . TYR A 1 116 ? 11.939 -6.648 4.484 1.00 93.00 116 TYR A N 1
ATOM 885 C CA . TYR A 1 116 ? 12.628 -7.103 3.274 1.00 93.00 116 TYR A CA 1
ATOM 886 C C . TYR A 1 116 ? 12.932 -8.596 3.324 1.00 93.00 116 TYR A C 1
ATOM 888 O O . TYR A 1 116 ? 12.680 -9.308 2.358 1.00 93.00 116 TYR A O 1
ATOM 896 N N . ARG A 1 117 ? 13.389 -9.115 4.466 1.00 95.12 117 ARG A N 1
ATOM 897 C CA . ARG A 1 117 ? 13.607 -10.555 4.617 1.00 95.12 117 ARG A CA 1
ATOM 898 C C . ARG A 1 117 ? 12.323 -11.356 4.388 1.00 95.12 117 ARG A C 1
ATOM 900 O O . ARG A 1 117 ? 12.394 -12.419 3.778 1.00 95.12 117 ARG A O 1
ATOM 907 N N . MET A 1 118 ? 11.176 -10.859 4.852 1.00 96.06 118 MET A N 1
ATOM 908 C CA . MET A 1 118 ? 9.888 -11.512 4.611 1.00 96.06 118 MET A CA 1
ATOM 909 C C . MET A 1 118 ? 9.541 -11.516 3.120 1.00 96.06 118 MET A C 1
ATOM 911 O O . MET A 1 118 ? 9.197 -12.572 2.605 1.00 96.06 118 MET A O 1
ATOM 915 N N . PHE A 1 119 ? 9.686 -10.390 2.409 1.00 94.44 119 PHE A N 1
ATOM 916 C CA . PHE A 1 119 ? 9.361 -10.291 0.977 1.00 94.44 119 PHE A CA 1
ATOM 917 C C . PHE A 1 119 ? 10.299 -11.065 0.047 1.00 94.44 119 PHE A C 1
ATOM 919 O O . PHE A 1 119 ? 9.840 -11.618 -0.952 1.00 94.44 119 PHE A O 1
ATOM 926 N N . TRP A 1 120 ? 11.591 -11.128 0.364 1.00 92.75 120 TRP A N 1
ATOM 927 C CA . TRP A 1 120 ? 12.568 -11.876 -0.435 1.00 92.75 120 TRP A CA 1
ATOM 928 C C . TRP A 1 120 ? 12.567 -13.376 -0.159 1.00 92.75 120 TRP A C 1
ATOM 930 O O . TRP A 1 120 ? 13.097 -14.136 -0.965 1.00 92.75 120 TRP A O 1
ATOM 940 N N . GLY A 1 121 ? 11.987 -13.810 0.961 1.00 94.38 121 GLY A N 1
ATOM 941 C CA . GLY A 1 121 ? 11.804 -15.229 1.229 1.00 94.38 121 GLY A CA 1
ATOM 942 C C . GLY A 1 121 ? 10.903 -15.895 0.187 1.00 94.38 121 GLY A C 1
ATOM 943 O O . GLY A 1 121 ? 10.119 -15.243 -0.505 1.00 94.38 121 GLY A O 1
ATOM 944 N N . ASP A 1 122 ? 10.979 -17.218 0.103 1.00 95.44 122 ASP A N 1
ATOM 945 C CA . ASP A 1 122 ? 10.093 -18.006 -0.761 1.00 95.44 122 ASP A CA 1
ATOM 946 C C . ASP A 1 122 ? 8.816 -18.467 -0.050 1.00 95.44 122 ASP A C 1
ATOM 948 O O . ASP A 1 122 ? 7.944 -19.059 -0.681 1.00 95.44 122 ASP A O 1
ATOM 952 N N . ASP A 1 123 ? 8.666 -18.174 1.249 1.00 97.00 123 ASP A N 1
ATOM 953 C CA . ASP A 1 123 ? 7.469 -18.546 2.002 1.00 97.00 123 ASP A CA 1
ATOM 954 C C . ASP A 1 123 ? 6.309 -17.559 1.745 1.00 97.00 123 ASP A C 1
ATOM 956 O O . ASP A 1 123 ? 6.324 -16.431 2.256 1.00 97.00 123 ASP A O 1
ATOM 960 N N . PRO A 1 124 ? 5.234 -17.980 1.046 1.00 96.62 124 PRO A N 1
ATOM 961 C CA . PRO A 1 124 ? 4.075 -17.129 0.799 1.00 96.62 124 PRO A CA 1
ATOM 962 C C . PRO A 1 124 ? 3.326 -16.716 2.074 1.00 96.62 124 PRO A C 1
ATOM 964 O O . PRO A 1 124 ? 2.501 -15.797 2.022 1.00 96.62 124 PRO A O 1
ATOM 967 N N . ARG A 1 125 ? 3.545 -17.399 3.208 1.00 97.38 125 ARG A N 1
ATOM 968 C CA . ARG A 1 125 ? 2.968 -17.029 4.508 1.00 97.38 125 ARG A CA 1
ATOM 969 C C . ARG A 1 125 ? 3.662 -15.806 5.094 1.00 97.38 125 ARG A C 1
ATOM 971 O O . ARG A 1 125 ? 2.967 -14.937 5.621 1.00 97.38 125 ARG A O 1
ATOM 978 N N . GLU A 1 126 ? 4.982 -15.710 4.953 1.00 97.44 126 GLU A N 1
ATOM 979 C CA . GLU A 1 126 ? 5.757 -14.540 5.380 1.00 97.44 126 GLU A CA 1
ATOM 980 C C . GLU A 1 126 ? 5.401 -13.311 4.535 1.00 97.44 126 GLU A C 1
ATOM 982 O O . GLU A 1 126 ? 5.187 -12.237 5.097 1.00 97.44 126 GLU A O 1
ATOM 987 N N . HIS A 1 127 ? 5.181 -13.468 3.220 1.00 97.69 127 HIS A N 1
ATOM 988 C CA . HIS A 1 127 ? 4.652 -12.378 2.379 1.00 97.69 127 HIS A CA 1
ATOM 989 C C . HIS A 1 127 ? 3.313 -11.863 2.905 1.00 97.69 127 HIS A C 1
ATOM 991 O O . HIS A 1 127 ? 3.139 -10.664 3.106 1.00 97.69 127 HIS A O 1
ATOM 997 N N . GLY A 1 128 ? 2.372 -12.770 3.186 1.00 98.06 128 GLY A N 1
ATOM 998 C CA . GLY A 1 128 ? 1.064 -12.401 3.730 1.00 98.06 128 GLY A CA 1
ATOM 999 C C . GLY A 1 128 ? 1.160 -11.720 5.098 1.00 98.06 128 GLY A C 1
ATOM 1000 O O . GLY A 1 128 ? 0.398 -10.794 5.382 1.00 98.06 128 GLY A O 1
ATOM 1001 N N . LYS A 1 129 ? 2.105 -12.141 5.945 1.00 97.88 129 LYS A N 1
ATOM 1002 C CA . LYS A 1 129 ? 2.369 -11.517 7.247 1.00 97.88 129 LYS A CA 1
ATOM 1003 C C . LYS A 1 129 ? 2.906 -10.092 7.086 1.00 97.88 129 LYS A C 1
ATOM 1005 O O . LYS A 1 129 ? 2.363 -9.189 7.722 1.00 97.88 129 LYS A O 1
ATOM 1010 N N . ALA A 1 130 ? 3.889 -9.884 6.211 1.00 98.00 130 ALA A N 1
ATOM 1011 C CA . ALA A 1 130 ? 4.444 -8.567 5.905 1.00 98.00 130 ALA A CA 1
ATOM 1012 C C . ALA A 1 130 ? 3.375 -7.621 5.336 1.00 98.00 130 ALA A C 1
ATOM 1014 O O . ALA A 1 130 ? 3.163 -6.535 5.872 1.00 98.00 130 ALA A O 1
ATOM 1015 N N . CYS A 1 131 ? 2.616 -8.071 4.332 1.00 98.31 131 CYS A N 1
ATOM 1016 C CA . CYS A 1 131 ? 1.491 -7.326 3.764 1.00 98.31 131 CYS A CA 1
ATOM 1017 C C . CYS A 1 131 ? 0.470 -6.922 4.834 1.00 98.31 131 CYS A C 1
ATOM 1019 O O . CYS A 1 131 ? 0.041 -5.773 4.884 1.00 98.31 131 CYS A O 1
ATOM 1021 N N . LYS A 1 132 ? 0.111 -7.841 5.739 1.00 98.00 132 LYS A N 1
ATOM 1022 C CA . LYS A 1 132 ? -0.819 -7.550 6.835 1.00 98.00 132 LYS A CA 1
ATOM 1023 C C . LYS A 1 132 ? -0.282 -6.483 7.792 1.00 98.00 132 LYS A C 1
ATOM 1025 O O . LYS A 1 132 ? -1.053 -5.632 8.223 1.00 98.00 132 LYS A O 1
ATOM 1030 N N . MET A 1 133 ? 1.006 -6.522 8.131 1.00 97.94 133 MET A N 1
ATOM 1031 C CA . MET A 1 133 ? 1.637 -5.496 8.971 1.00 97.94 133 MET A CA 1
ATOM 1032 C C . MET A 1 133 ? 1.603 -4.124 8.287 1.00 97.94 133 MET A C 1
ATOM 1034 O O . MET A 1 133 ? 1.173 -3.154 8.906 1.00 97.94 133 MET A O 1
ATOM 1038 N N . LEU A 1 134 ? 1.951 -4.059 6.997 1.00 98.00 134 LEU A N 1
ATOM 1039 C CA . LEU A 1 134 ? 1.895 -2.819 6.218 1.00 98.00 134 LEU A CA 1
ATOM 1040 C C . LEU A 1 134 ? 0.479 -2.238 6.149 1.00 98.00 134 LEU A C 1
ATOM 1042 O O . LEU A 1 134 ? 0.301 -1.051 6.402 1.00 98.00 134 LEU A O 1
ATOM 1046 N N . LEU A 1 135 ? -0.536 -3.069 5.891 1.00 97.75 135 LEU A N 1
ATOM 1047 C CA . LEU A 1 135 ? -1.938 -2.633 5.861 1.00 97.75 135 LEU A CA 1
ATOM 1048 C C . LEU A 1 135 ? -2.419 -2.112 7.227 1.00 97.75 135 LEU A C 1
ATOM 1050 O O . LEU A 1 135 ? -3.176 -1.143 7.284 1.00 97.75 135 LEU A O 1
ATOM 1054 N N . ILE A 1 136 ? -1.962 -2.707 8.337 1.00 96.88 136 ILE A N 1
ATOM 1055 C CA . ILE A 1 136 ? -2.255 -2.205 9.691 1.00 96.88 136 ILE A CA 1
ATOM 1056 C C . ILE A 1 136 ? -1.639 -0.815 9.896 1.00 96.88 136 ILE A C 1
ATOM 1058 O O . ILE A 1 136 ? -2.332 0.078 10.387 1.00 96.88 136 ILE A O 1
ATOM 1062 N N . CYS A 1 137 ? -0.375 -0.617 9.512 1.00 97.62 137 CYS A N 1
ATOM 1063 C CA . CYS A 1 137 ? 0.304 0.676 9.629 1.00 97.62 137 CYS A CA 1
ATOM 1064 C C . CYS A 1 137 ? -0.329 1.750 8.733 1.00 97.62 137 CYS A C 1
ATOM 1066 O O . CYS A 1 137 ? -0.552 2.866 9.197 1.00 97.62 137 CYS A O 1
ATOM 1068 N N . ALA A 1 138 ? -0.674 1.398 7.495 1.00 97.38 138 ALA A N 1
ATOM 1069 C CA . ALA A 1 138 ? -1.341 2.270 6.532 1.00 97.38 138 ALA A CA 1
ATOM 1070 C C . ALA A 1 138 ? -2.712 2.756 7.036 1.00 97.38 138 ALA A C 1
ATOM 1072 O O . ALA A 1 138 ? -2.997 3.951 7.023 1.00 97.38 138 ALA A O 1
ATOM 1073 N N . ASN A 1 139 ? -3.548 1.843 7.540 1.00 95.19 139 ASN A N 1
ATOM 1074 C CA . ASN A 1 139 ? -4.930 2.159 7.904 1.00 95.19 139 ASN A CA 1
ATOM 1075 C C . ASN A 1 139 ? -5.066 2.748 9.320 1.00 95.19 139 ASN A C 1
ATOM 1077 O O . ASN A 1 139 ? -5.795 3.711 9.538 1.00 95.19 139 ASN A O 1
ATOM 1081 N N . ARG A 1 140 ? -4.366 2.183 10.313 1.00 89.00 140 ARG A N 1
ATOM 1082 C CA . ARG A 1 140 ? -4.672 2.419 11.740 1.00 89.00 140 ARG A CA 1
ATOM 1083 C C . ARG A 1 140 ? -3.652 3.268 12.496 1.00 89.00 140 ARG A C 1
ATOM 1085 O O . ARG A 1 140 ? -3.789 3.427 13.709 1.00 89.00 140 ARG A O 1
ATOM 1092 N N . SER A 1 141 ? -2.618 3.777 11.830 1.00 91.75 141 SER A N 1
ATOM 1093 C CA . SER A 1 141 ? -1.632 4.644 12.482 1.00 91.75 141 SER A CA 1
ATOM 1094 C C . SER A 1 141 ? -2.146 6.074 12.599 1.00 91.75 141 SER A C 1
ATOM 1096 O O . SER A 1 141 ? -2.530 6.666 11.594 1.00 91.75 141 SER A O 1
ATOM 1098 N N . ASP A 1 142 ? -2.117 6.637 13.810 1.00 92.62 142 ASP A N 1
ATOM 1099 C CA . ASP A 1 142 ? -2.382 8.065 14.067 1.00 92.62 142 ASP A CA 1
ATOM 1100 C C . ASP A 1 142 ? -1.212 8.966 13.657 1.00 92.62 142 ASP A C 1
ATOM 1102 O O . ASP A 1 142 ? -1.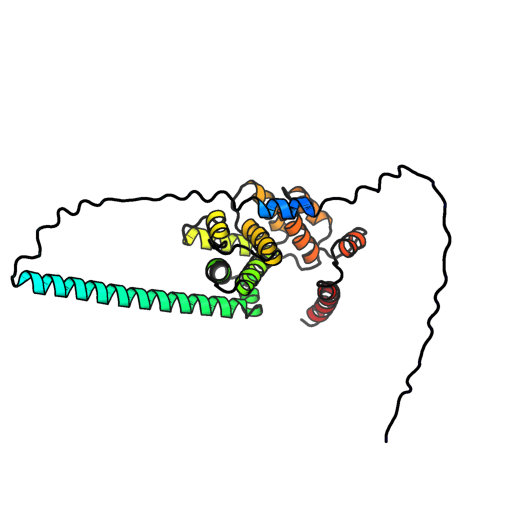357 10.177 13.525 1.00 92.62 142 ASP A O 1
ATOM 1106 N N . ASN A 1 143 ? -0.044 8.368 13.428 1.00 94.88 143 ASN A N 1
ATOM 1107 C CA . ASN A 1 143 ? 1.139 9.059 12.953 1.00 94.88 143 ASN A CA 1
ATOM 1108 C C . ASN A 1 143 ? 1.183 9.021 11.417 1.00 94.88 143 ASN A C 1
ATOM 1110 O O . ASN A 1 143 ? 1.355 7.948 10.829 1.00 94.88 143 ASN A O 1
ATOM 1114 N N . ILE A 1 144 ? 1.069 10.198 10.792 1.00 95.19 144 ILE A N 1
ATOM 1115 C CA . ILE A 1 144 ? 1.123 10.402 9.334 1.00 95.19 144 ILE A CA 1
ATOM 1116 C C . ILE A 1 144 ? 2.436 9.868 8.743 1.00 95.19 144 ILE A C 1
ATOM 1118 O O . ILE A 1 144 ? 2.416 9.228 7.696 1.00 95.19 144 ILE A O 1
ATOM 1122 N N . GLY A 1 145 ? 3.570 10.055 9.425 1.00 96.06 145 GLY A N 1
ATOM 1123 C CA . GLY A 1 145 ? 4.869 9.551 8.969 1.00 96.06 145 GLY A CA 1
ATOM 1124 C C . GLY A 1 145 ? 4.905 8.025 8.859 1.00 96.06 145 GLY A C 1
ATOM 1125 O O . GLY A 1 145 ? 5.383 7.490 7.866 1.00 96.06 145 GLY A O 1
ATOM 1126 N N . VAL A 1 146 ? 4.303 7.319 9.819 1.00 96.88 146 VAL A N 1
ATOM 1127 C CA . VAL A 1 146 ? 4.182 5.849 9.782 1.00 96.88 146 VAL A CA 1
ATOM 1128 C C . VAL A 1 146 ? 3.288 5.384 8.628 1.00 96.88 146 VAL A C 1
ATOM 1130 O O . VAL A 1 146 ? 3.578 4.358 8.017 1.00 96.88 146 VAL A O 1
ATOM 1133 N N . GLN A 1 147 ? 2.218 6.122 8.304 1.00 97.44 147 GLN A N 1
ATOM 1134 C CA . GLN A 1 147 ? 1.393 5.810 7.130 1.00 97.44 147 GLN A CA 1
ATOM 1135 C C . GLN A 1 147 ? 2.192 5.986 5.835 1.00 97.44 147 GLN A C 1
ATOM 1137 O O . GLN A 1 147 ? 2.193 5.086 5.001 1.00 97.44 147 GLN A O 1
ATOM 1142 N N . ILE A 1 148 ? 2.921 7.100 5.698 1.00 97.38 148 ILE A N 1
ATOM 1143 C CA . ILE A 1 148 ? 3.790 7.374 4.544 1.00 97.38 148 ILE A CA 1
ATOM 1144 C C . ILE A 1 148 ? 4.831 6.265 4.374 1.00 97.38 148 ILE A C 1
ATOM 1146 O O . ILE A 1 148 ? 5.013 5.763 3.265 1.00 97.38 148 ILE A O 1
ATOM 1150 N N . ASP A 1 149 ? 5.494 5.859 5.458 1.00 97.25 149 ASP A N 1
ATOM 1151 C CA . ASP A 1 149 ? 6.461 4.762 5.428 1.00 97.25 149 ASP A CA 1
ATOM 1152 C C . ASP A 1 149 ? 5.797 3.444 5.015 1.00 97.25 149 ASP A C 1
ATOM 1154 O O . ASP A 1 149 ? 6.333 2.722 4.178 1.00 97.25 149 ASP A O 1
ATOM 11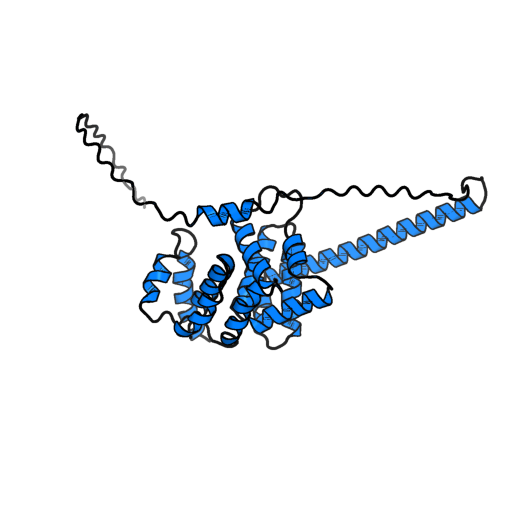58 N N . ALA A 1 150 ? 4.599 3.143 5.521 1.00 98.19 150 ALA A N 1
ATOM 1159 C CA . ALA A 1 150 ? 3.866 1.949 5.115 1.00 98.19 150 ALA A CA 1
ATOM 1160 C C . ALA A 1 150 ? 3.502 1.972 3.621 1.00 98.19 150 ALA A C 1
ATOM 1162 O O . ALA A 1 150 ? 3.715 0.977 2.930 1.00 98.19 150 ALA A O 1
ATOM 1163 N N . PHE A 1 151 ? 3.009 3.101 3.101 1.00 98.31 151 PHE A N 1
ATOM 1164 C CA . PHE A 1 151 ? 2.704 3.270 1.678 1.00 98.31 151 PHE A CA 1
ATOM 1165 C C . PHE A 1 151 ? 3.946 3.086 0.807 1.00 98.31 151 PHE A C 1
ATOM 1167 O O . PHE A 1 151 ? 3.899 2.362 -0.188 1.00 98.31 151 PHE A O 1
ATOM 1174 N N . ARG A 1 152 ? 5.079 3.676 1.212 1.00 97.31 152 ARG A N 1
ATOM 1175 C CA . ARG A 1 152 ? 6.372 3.463 0.549 1.00 97.31 152 ARG A CA 1
ATOM 1176 C C . ARG A 1 152 ? 6.710 1.990 0.492 1.00 97.31 152 ARG A C 1
ATOM 1178 O O . ARG A 1 152 ? 6.982 1.492 -0.592 1.00 97.31 152 ARG A O 1
ATOM 1185 N N . GLU A 1 153 ? 6.692 1.295 1.623 1.00 97.44 153 GLU A N 1
ATOM 1186 C CA . GLU A 1 153 ? 7.088 -0.114 1.666 1.00 97.44 153 GLU A CA 1
ATOM 1187 C C . GLU A 1 153 ? 6.116 -1.021 0.888 1.00 97.44 153 GLU A C 1
ATOM 1189 O O . GLU A 1 153 ? 6.556 -2.019 0.322 1.00 97.44 153 GLU A O 1
ATOM 1194 N N . ILE A 1 154 ? 4.827 -0.666 0.769 1.00 98.12 154 ILE A N 1
ATOM 1195 C CA . ILE A 1 154 ? 3.886 -1.353 -0.137 1.00 98.12 154 ILE A CA 1
ATOM 1196 C C . ILE A 1 154 ? 4.349 -1.202 -1.589 1.00 98.12 154 ILE A C 1
ATOM 1198 O O . ILE A 1 154 ? 4.536 -2.204 -2.281 1.00 98.12 154 ILE A O 1
ATOM 1202 N N . VAL A 1 155 ? 4.568 0.036 -2.040 1.00 97.69 155 VAL A N 1
ATOM 1203 C CA . VAL A 1 155 ? 4.986 0.340 -3.418 1.00 97.69 155 VAL A CA 1
ATOM 1204 C C . VAL A 1 155 ? 6.340 -0.301 -3.723 1.00 97.69 155 VAL A C 1
ATOM 1206 O O . VAL A 1 155 ? 6.495 -0.975 -4.738 1.00 97.69 155 VAL A O 1
ATOM 1209 N N . TRP A 1 156 ? 7.310 -0.169 -2.815 1.00 96.50 156 TRP A N 1
ATOM 1210 C CA . TRP A 1 156 ? 8.623 -0.802 -2.932 1.00 96.50 156 TRP A CA 1
ATOM 1211 C C . TRP A 1 156 ? 8.525 -2.324 -2.973 1.00 96.50 156 TRP A C 1
ATOM 1213 O O . TRP A 1 156 ? 9.175 -2.938 -3.813 1.00 96.50 156 TRP A O 1
ATOM 1223 N N . GLY A 1 157 ? 7.706 -2.943 -2.121 1.00 96.44 157 GLY A N 1
ATOM 1224 C CA . GLY A 1 157 ? 7.478 -4.386 -2.151 1.00 96.44 157 GLY A CA 1
ATOM 1225 C C . GLY A 1 157 ? 6.949 -4.853 -3.507 1.00 96.44 157 GLY A C 1
ATOM 1226 O O . GLY A 1 157 ? 7.468 -5.819 -4.066 1.00 96.44 157 GLY A O 1
ATOM 1227 N N . VAL A 1 158 ? 5.974 -4.133 -4.070 1.00 97.12 158 VAL A N 1
ATOM 1228 C CA . VAL A 1 158 ? 5.421 -4.425 -5.401 1.00 97.12 158 VAL A CA 1
ATOM 1229 C C . VAL A 1 158 ? 6.448 -4.202 -6.506 1.00 97.12 158 VAL A C 1
ATOM 1231 O O . VAL A 1 158 ? 6.508 -5.006 -7.421 1.00 97.12 158 VAL A O 1
ATOM 1234 N N . ILE A 1 159 ? 7.297 -3.180 -6.432 1.00 96.38 159 ILE A N 1
ATOM 1235 C CA . ILE A 1 159 ? 8.358 -2.998 -7.434 1.00 96.38 159 ILE A CA 1
ATOM 1236 C C . ILE A 1 159 ? 9.363 -4.152 -7.372 1.00 96.38 159 ILE A C 1
ATOM 1238 O O . ILE A 1 159 ? 9.767 -4.667 -8.404 1.00 96.38 159 ILE A O 1
ATOM 1242 N N . LYS A 1 160 ? 9.771 -4.560 -6.166 1.00 94.56 160 LYS A N 1
ATOM 1243 C CA . LYS A 1 160 ? 10.849 -5.535 -5.943 1.00 94.56 160 LYS A CA 1
ATOM 1244 C C . LYS A 1 160 ? 10.439 -6.982 -6.228 1.00 94.56 160 LYS A C 1
ATOM 1246 O O . LYS A 1 160 ? 11.261 -7.766 -6.698 1.00 94.56 160 LYS A O 1
ATOM 1251 N N . CYS A 1 161 ? 9.199 -7.335 -5.903 1.00 95.94 161 CYS A N 1
ATOM 1252 C CA . CYS A 1 161 ? 8.655 -8.682 -6.050 1.00 95.94 161 CYS A CA 1
ATOM 1253 C C . CYS A 1 161 ? 7.189 -8.610 -6.532 1.00 95.94 161 CYS A C 1
ATOM 1255 O O . CYS A 1 161 ? 6.285 -8.931 -5.744 1.00 95.94 161 CYS A O 1
ATOM 1257 N N . PRO A 1 162 ? 6.935 -8.178 -7.784 1.00 95.81 162 PRO A N 1
ATOM 1258 C CA . PRO A 1 162 ? 5.602 -7.807 -8.266 1.00 95.81 162 PRO A CA 1
ATOM 1259 C C . PRO A 1 162 ? 4.524 -8.845 -8.009 1.00 95.81 162 PRO A C 1
ATOM 1261 O O . PRO A 1 162 ? 3.550 -8.559 -7.300 1.00 95.81 162 PRO A O 1
ATOM 1264 N N . THR A 1 163 ? 4.693 -10.070 -8.507 1.00 95.75 163 THR A N 1
ATOM 1265 C CA . THR A 1 163 ? 3.628 -11.070 -8.377 1.00 95.75 163 THR A CA 1
ATOM 1266 C C . THR A 1 163 ? 3.516 -11.594 -6.956 1.00 95.75 163 THR A C 1
ATOM 1268 O O . THR A 1 163 ? 2.396 -11.751 -6.462 1.00 95.75 163 THR A O 1
ATOM 1271 N N . LYS A 1 164 ? 4.643 -11.816 -6.262 1.00 96.44 164 LYS A N 1
ATOM 1272 C CA . LYS A 1 164 ? 4.659 -12.332 -4.881 1.00 96.44 164 LYS A CA 1
ATOM 1273 C C . LYS A 1 164 ? 3.917 -11.383 -3.935 1.00 96.44 164 LYS A C 1
ATOM 1275 O O . LYS A 1 164 ? 3.014 -11.813 -3.212 1.00 96.44 164 LYS A O 1
ATOM 1280 N N . VAL A 1 165 ? 4.255 -10.091 -3.964 1.00 96.88 165 VAL A N 1
ATOM 1281 C CA . VAL A 1 165 ? 3.679 -9.087 -3.058 1.00 96.88 165 VAL A CA 1
ATOM 1282 C C . VAL A 1 165 ? 2.243 -8.761 -3.439 1.00 96.88 165 VAL A C 1
ATOM 1284 O O . VAL A 1 165 ? 1.380 -8.781 -2.561 1.00 96.88 165 VAL A O 1
ATOM 1287 N N . ARG A 1 166 ? 1.938 -8.553 -4.726 1.00 96.44 166 ARG A N 1
ATOM 1288 C CA . ARG A 1 166 ? 0.561 -8.268 -5.160 1.00 96.44 166 ARG A CA 1
ATOM 1289 C C . ARG A 1 166 ? -0.378 -9.428 -4.827 1.00 96.44 166 ARG A C 1
ATOM 1291 O O . ARG A 1 166 ? -1.421 -9.215 -4.215 1.00 96.44 166 ARG A O 1
ATOM 1298 N N . SER A 1 167 ? 0.025 -10.668 -5.107 1.00 96.88 167 SER A N 1
ATOM 1299 C CA . SER A 1 167 ? -0.765 -11.858 -4.753 1.00 96.88 167 SER A CA 1
ATOM 1300 C C . SER A 1 167 ? -0.925 -12.026 -3.239 1.00 96.88 167 SER A C 1
ATOM 1302 O O . SER A 1 167 ? -1.949 -12.516 -2.762 1.00 96.88 167 SER A O 1
ATOM 1304 N N . ALA A 1 168 ? 0.081 -11.656 -2.443 1.00 98.06 168 ALA A N 1
ATOM 1305 C CA . ALA A 1 168 ? -0.028 -11.668 -0.988 1.00 98.06 168 ALA A CA 1
ATOM 1306 C C . ALA A 1 168 ? -0.994 -10.593 -0.467 1.00 98.06 168 ALA A C 1
ATOM 1308 O O . ALA A 1 168 ? -1.828 -10.920 0.376 1.00 98.06 168 ALA A O 1
ATOM 1309 N N . LEU A 1 169 ? -0.940 -9.367 -0.999 1.00 97.62 169 LEU A N 1
ATOM 1310 C CA . LEU A 1 169 ? -1.879 -8.289 -0.672 1.00 97.62 169 LEU A CA 1
ATOM 1311 C C . LEU A 1 169 ? -3.320 -8.708 -0.975 1.00 97.62 169 LEU A C 1
ATOM 1313 O O . LEU A 1 169 ? -4.156 -8.677 -0.074 1.00 97.62 169 LEU A O 1
ATOM 1317 N N . MET A 1 170 ? -3.588 -9.204 -2.187 1.00 97.12 170 MET A N 1
ATOM 1318 C CA . MET A 1 170 ? -4.934 -9.634 -2.587 1.00 97.12 170 MET A CA 1
ATOM 1319 C C . MET A 1 170 ? -5.471 -10.755 -1.697 1.00 97.12 170 MET A C 1
ATOM 1321 O O . MET A 1 170 ? -6.599 -10.675 -1.221 1.00 97.12 170 MET A O 1
ATOM 1325 N N . ARG A 1 171 ? -4.645 -11.757 -1.365 1.00 97.81 171 ARG A N 1
ATOM 1326 C CA . ARG A 1 171 ? -5.048 -12.831 -0.439 1.00 97.81 171 ARG A CA 1
ATOM 1327 C C . ARG A 1 171 ? -5.342 -12.326 0.974 1.00 97.81 171 ARG A C 1
ATOM 1329 O O . ARG A 1 171 ? -6.173 -12.914 1.664 1.00 97.81 171 ARG A O 1
ATOM 1336 N N . VAL A 1 172 ? -4.631 -11.305 1.457 1.00 97.69 172 VAL A N 1
ATOM 1337 C CA . VAL A 1 172 ? -4.898 -10.717 2.781 1.00 97.69 172 VAL A CA 1
ATOM 1338 C C . VAL A 1 172 ? -6.237 -9.983 2.773 1.00 97.69 172 VAL A C 1
ATOM 1340 O O . VAL A 1 172 ? -7.046 -10.237 3.667 1.00 97.69 172 VAL A O 1
ATOM 1343 N N . LEU A 1 173 ? -6.490 -9.168 1.747 1.00 96.62 173 LEU A N 1
ATOM 1344 C CA . LEU A 1 173 ? -7.749 -8.440 1.563 1.00 96.62 173 LEU A CA 1
ATOM 1345 C C . LEU A 1 173 ? -8.943 -9.394 1.414 1.00 96.62 173 LEU A C 1
ATOM 1347 O O . LEU A 1 173 ? -9.940 -9.265 2.124 1.00 96.62 173 LEU A O 1
ATOM 1351 N N . GLU A 1 174 ? -8.803 -10.438 0.596 1.00 96.88 174 GLU A N 1
ATOM 1352 C CA . GLU A 1 174 ? -9.832 -11.464 0.399 1.00 96.88 174 GLU A CA 1
ATOM 1353 C C . GLU A 1 174 ? -10.180 -12.186 1.711 1.00 96.88 174 GLU A C 1
ATOM 1355 O O . GLU A 1 174 ? -11.352 -12.350 2.052 1.00 96.88 174 GLU A O 1
ATOM 1360 N N . ARG A 1 175 ? -9.173 -12.554 2.518 1.00 97.38 175 ARG A N 1
ATOM 1361 C CA . ARG A 1 175 ? -9.392 -13.164 3.845 1.00 97.38 175 ARG A CA 1
ATOM 1362 C C . ARG A 1 175 ? -10.109 -12.232 4.818 1.00 97.38 175 ARG A C 1
ATOM 1364 O O . ARG A 1 175 ? -10.796 -12.716 5.716 1.00 97.38 175 ARG A O 1
ATOM 1371 N N . GLN A 1 176 ? -9.919 -10.924 4.672 1.00 95.38 176 GLN A N 1
ATOM 1372 C CA . GLN A 1 176 ? -10.611 -9.903 5.459 1.00 95.38 176 GLN A CA 1
ATOM 1373 C C . GLN A 1 176 ? -12.003 -9.582 4.903 1.00 95.38 176 GLN A C 1
ATOM 1375 O O . GLN A 1 176 ? -12.782 -8.938 5.599 1.00 95.38 176 GLN A O 1
ATOM 1380 N N . LYS A 1 177 ? -12.348 -10.109 3.718 1.00 96.88 177 LYS A N 1
ATOM 1381 C CA . LYS A 1 177 ? -13.561 -9.777 2.959 1.00 96.88 177 LYS A CA 1
ATOM 1382 C C . LYS A 1 177 ? -13.634 -8.285 2.627 1.00 96.88 177 LYS A C 1
ATOM 1384 O O . LYS A 1 177 ? -14.711 -7.696 2.631 1.00 96.88 177 LYS A O 1
ATOM 1389 N N . GLU A 1 178 ? -12.478 -7.685 2.369 1.00 95.88 178 GLU A N 1
ATOM 1390 C CA . GLU A 1 178 ? -12.334 -6.271 2.042 1.00 95.88 178 GLU A CA 1
ATOM 1391 C C . GLU A 1 178 ? -11.942 -6.112 0.566 1.00 95.88 178 GLU A C 1
ATOM 1393 O O . GLU A 1 178 ? -11.203 -6.930 0.015 1.00 95.88 178 GLU A O 1
ATOM 1398 N N . VAL A 1 179 ? -12.436 -5.052 -0.079 1.00 95.12 179 VAL A N 1
ATOM 1399 C CA . VAL A 1 179 ? -12.046 -4.668 -1.445 1.00 95.12 179 VAL A CA 1
ATOM 1400 C C . VAL A 1 179 ? -10.916 -3.646 -1.352 1.00 95.12 179 VAL A C 1
ATOM 1402 O O . VAL A 1 179 ? -10.997 -2.715 -0.550 1.00 95.12 179 VAL A O 1
ATOM 1405 N N . GLY A 1 180 ? -9.868 -3.800 -2.167 1.00 93.44 180 GLY A N 1
ATOM 1406 C CA . GLY A 1 180 ? -8.664 -2.963 -2.095 1.00 93.44 180 GLY A CA 1
ATOM 1407 C C . GLY A 1 180 ? -8.946 -1.462 -2.194 1.00 93.44 180 GLY A C 1
ATOM 1408 O O . GLY A 1 180 ? -8.403 -0.691 -1.410 1.00 93.44 180 GLY A O 1
ATOM 1409 N N . GLU A 1 181 ? -9.866 -1.059 -3.071 1.00 94.56 181 GLU A N 1
ATOM 1410 C CA . GLU A 1 181 ? -10.312 0.336 -3.223 1.00 94.56 181 GLU A CA 1
ATOM 1411 C C . GLU A 1 181 ? -10.994 0.870 -1.960 1.00 94.56 181 GLU A C 1
ATOM 1413 O O . GLU A 1 181 ? -10.708 1.982 -1.515 1.00 94.56 181 GLU A O 1
ATOM 1418 N N . THR A 1 182 ? -11.840 0.058 -1.320 1.00 94.62 182 THR A N 1
ATOM 1419 C CA . THR A 1 182 ? -12.472 0.421 -0.047 1.00 94.62 182 THR A CA 1
ATOM 1420 C C . THR A 1 182 ? -11.426 0.587 1.054 1.00 94.62 182 THR A C 1
ATOM 1422 O O . THR A 1 182 ? -11.473 1.572 1.789 1.00 94.62 182 THR A O 1
ATOM 1425 N N . VAL A 1 183 ? -10.438 -0.309 1.136 1.00 96.25 183 VAL A N 1
ATOM 1426 C CA . VAL A 1 183 ? -9.339 -0.206 2.113 1.00 96.25 183 VAL A CA 1
ATOM 1427 C C . VAL A 1 183 ? -8.480 1.030 1.866 1.00 96.25 183 VAL A C 1
ATOM 1429 O O . VAL A 1 183 ? -8.192 1.769 2.801 1.00 96.25 183 VAL A O 1
ATOM 1432 N N . ALA A 1 184 ? -8.108 1.290 0.615 1.00 96.19 184 ALA A N 1
ATOM 1433 C CA . ALA A 1 184 ? -7.338 2.467 0.233 1.00 96.19 184 ALA A CA 1
ATOM 1434 C C . ALA A 1 184 ? -8.079 3.775 0.556 1.00 96.19 184 ALA A C 1
ATOM 1436 O O . ALA A 1 184 ? -7.487 4.724 1.080 1.00 96.19 184 ALA A O 1
ATOM 1437 N N . SER A 1 185 ? -9.393 3.812 0.304 1.00 94.12 185 SER A N 1
ATOM 1438 C CA . SER A 1 185 ? -10.242 4.957 0.648 1.00 94.12 185 SER A CA 1
ATOM 1439 C C . SER A 1 185 ? -10.340 5.174 2.161 1.00 94.12 185 SER A C 1
ATOM 1441 O O . SER A 1 185 ? -10.365 6.317 2.611 1.00 94.12 185 SER A O 1
ATOM 1443 N N . SER A 1 186 ? -10.301 4.100 2.963 1.00 95.12 186 SER A N 1
ATOM 1444 C CA . SER A 1 186 ? -10.381 4.193 4.425 1.00 95.12 186 SER A CA 1
ATOM 1445 C C . SER A 1 186 ? -9.109 4.740 5.076 1.00 95.12 186 SER A C 1
ATOM 1447 O O . SER A 1 186 ? -9.124 5.046 6.266 1.00 95.12 186 SER A O 1
ATOM 1449 N N . TRP A 1 187 ? -7.999 4.845 4.338 1.00 96.44 187 TRP A N 1
ATOM 1450 C CA . TRP A 1 187 ? -6.759 5.439 4.847 1.00 96.44 187 TRP A CA 1
ATOM 1451 C C . TRP A 1 187 ? -6.863 6.956 5.017 1.00 96.44 187 TRP A C 1
ATOM 1453 O O . TRP A 1 187 ? -6.170 7.525 5.867 1.00 96.44 187 TRP A O 1
ATOM 1463 N N . LYS A 1 188 ? -7.739 7.604 4.236 1.00 94.94 188 LYS A N 1
ATOM 1464 C CA . LYS A 1 188 ? -8.115 9.005 4.429 1.00 94.94 188 LYS A CA 1
ATOM 1465 C C . LYS A 1 188 ? -9.063 9.101 5.627 1.00 94.94 188 LYS A C 1
ATOM 1467 O O . LYS A 1 188 ? -10.091 8.433 5.695 1.00 94.94 188 LYS A O 1
ATOM 1472 N N . ARG A 1 189 ? -8.710 9.941 6.594 1.00 91.00 189 ARG A N 1
ATOM 1473 C CA . ARG A 1 189 ? -9.450 10.147 7.836 1.00 91.00 189 ARG A CA 1
ATOM 1474 C C . ARG A 1 189 ? -10.391 11.333 7.674 1.00 91.00 189 ARG A C 1
ATOM 1476 O O . ARG A 1 189 ? -9.935 12.412 7.291 1.00 91.00 189 ARG A O 1
ATOM 1483 N N . PRO A 1 190 ? -11.673 11.187 8.038 1.00 89.38 190 PRO A N 1
ATOM 1484 C CA . PRO A 1 190 ? -12.572 12.328 8.070 1.00 89.38 190 PRO A CA 1
ATOM 1485 C C . PRO A 1 190 ? -12.060 13.359 9.088 1.00 89.38 190 PRO A C 1
ATOM 1487 O O . PRO A 1 190 ? -11.735 13.014 10.224 1.00 89.38 190 PRO A O 1
ATOM 1490 N N . GLY A 1 191 ? -11.980 14.624 8.673 1.00 88.69 191 GLY A N 1
ATOM 1491 C CA . GLY A 1 191 ? -11.576 15.746 9.530 1.00 88.69 191 GLY A CA 1
ATOM 1492 C C . GLY A 1 191 ? -10.089 16.113 9.499 1.00 88.69 191 GLY A C 1
ATOM 1493 O O . GLY A 1 191 ? -9.719 17.125 10.092 1.00 88.69 191 GLY A O 1
ATOM 1494 N N . VAL A 1 192 ? -9.237 15.360 8.793 1.00 88.81 192 VAL A N 1
ATOM 1495 C CA . VAL A 1 192 ? -7.877 15.820 8.466 1.00 88.81 192 VAL A CA 1
ATOM 1496 C C . VAL A 1 192 ? -7.974 16.670 7.203 1.00 88.81 192 VAL A C 1
ATOM 1498 O O . VAL A 1 192 ? -8.128 16.133 6.112 1.00 88.81 192 VAL A O 1
ATOM 1501 N N . VAL A 1 193 ? -7.963 17.996 7.372 1.00 82.12 193 VAL A N 1
ATOM 1502 C CA . VAL A 1 193 ? -8.202 18.955 6.277 1.00 82.12 193 VAL A CA 1
ATOM 1503 C C . VAL A 1 193 ? -7.026 19.005 5.298 1.00 82.12 193 VAL A C 1
ATOM 1505 O O . VAL A 1 193 ? -7.251 19.119 4.100 1.00 82.12 193 VAL A O 1
ATOM 1508 N N . ASP A 1 194 ? -5.795 18.840 5.793 1.00 90.12 194 ASP A N 1
ATOM 1509 C CA . ASP A 1 194 ? -4.588 19.021 4.987 1.00 90.12 194 ASP A CA 1
ATOM 1510 C C . ASP A 1 194 ? -3.635 17.829 5.127 1.00 90.12 194 ASP A C 1
ATOM 1512 O O . ASP A 1 194 ? -2.846 17.723 6.072 1.00 90.12 194 ASP A O 1
ATOM 1516 N N . TYR A 1 195 ? -3.691 16.919 4.156 1.00 94.75 195 TYR A N 1
ATOM 1517 C CA . TYR A 1 195 ? -2.624 15.946 3.944 1.00 94.75 195 TYR A CA 1
ATOM 1518 C C . TYR A 1 195 ? -1.438 16.611 3.249 1.00 94.75 195 TYR A C 1
ATOM 1520 O O . TYR A 1 195 ? -1.602 17.443 2.358 1.00 94.75 195 TYR A O 1
ATOM 1528 N N . THR A 1 196 ? -0.219 16.220 3.623 1.00 95.00 196 THR A N 1
ATOM 1529 C CA . THR A 1 196 ? 0.970 16.696 2.910 1.00 95.00 196 THR A CA 1
ATOM 1530 C C . THR A 1 196 ? 0.981 16.144 1.482 1.00 95.00 196 THR A C 1
ATOM 1532 O O . THR A 1 196 ? 0.499 15.038 1.229 1.00 95.00 196 THR A O 1
ATOM 1535 N N . LEU A 1 197 ? 1.585 16.879 0.541 1.00 93.75 197 LEU A N 1
ATOM 1536 C CA . LEU A 1 197 ? 1.759 16.407 -0.843 1.00 93.75 197 LEU A CA 1
ATOM 1537 C C . LEU A 1 197 ? 2.468 15.051 -0.904 1.00 93.75 197 LEU A C 1
ATOM 1539 O O . LEU A 1 197 ? 2.126 14.195 -1.713 1.00 93.75 197 LEU A O 1
ATOM 1543 N N . GLU A 1 198 ? 3.437 14.844 -0.013 1.00 95.38 198 GLU A N 1
ATOM 1544 C CA . GLU A 1 198 ? 4.145 13.577 0.115 1.00 95.38 198 GLU A CA 1
ATOM 1545 C C . GLU A 1 198 ? 3.207 12.439 0.536 1.00 95.38 198 GLU A C 1
ATOM 1547 O O . GLU A 1 198 ? 3.280 11.350 -0.031 1.00 95.38 198 GLU A O 1
ATOM 1552 N N . TRP A 1 199 ? 2.301 12.685 1.488 1.00 96.88 199 TRP A N 1
ATOM 1553 C CA . TRP A 1 199 ? 1.297 11.700 1.882 1.00 96.88 199 TRP A CA 1
ATOM 1554 C C . TRP A 1 199 ? 0.379 11.350 0.717 1.00 96.88 199 TRP A C 1
ATOM 1556 O O . TRP A 1 199 ? 0.221 10.169 0.427 1.00 96.88 199 TRP A O 1
ATOM 1566 N N . LEU A 1 200 ? -0.162 12.354 0.016 1.00 95.62 200 LEU A N 1
ATOM 1567 C CA . LEU A 1 200 ? -1.063 12.153 -1.126 1.00 95.62 200 LEU A CA 1
ATOM 1568 C C . LEU A 1 200 ? -0.383 11.371 -2.256 1.00 95.62 200 LEU A C 1
ATOM 1570 O O . LEU A 1 200 ? -0.965 10.438 -2.796 1.00 95.62 200 LEU A O 1
ATOM 1574 N N . TYR A 1 201 ? 0.874 11.698 -2.559 1.00 95.25 201 TYR A N 1
ATOM 1575 C CA . TYR A 1 201 ? 1.671 11.001 -3.566 1.00 95.25 201 TYR A CA 1
ATOM 1576 C C . TYR A 1 201 ? 1.856 9.511 -3.245 1.00 95.25 201 TYR A C 1
ATOM 1578 O O . TYR A 1 201 ? 1.623 8.648 -4.093 1.00 95.25 201 TYR A O 1
ATOM 1586 N N . TRP A 1 202 ? 2.277 9.189 -2.018 1.00 97.38 202 TRP A N 1
ATOM 1587 C CA . TRP A 1 202 ? 2.485 7.795 -1.623 1.00 97.38 202 TRP A CA 1
ATOM 1588 C C . TRP A 1 202 ? 1.167 7.042 -1.436 1.00 97.38 202 TRP A C 1
ATOM 1590 O O . TRP A 1 202 ? 1.102 5.861 -1.776 1.00 97.38 202 TRP A O 1
ATOM 1600 N N . HIS A 1 203 ? 0.127 7.718 -0.942 1.00 97.06 203 HIS A N 1
ATOM 1601 C CA . HIS A 1 203 ? -1.230 7.183 -0.844 1.00 97.06 203 HIS A CA 1
ATOM 1602 C C . HIS A 1 203 ? -1.745 6.754 -2.217 1.00 97.06 203 HIS A C 1
ATOM 1604 O O . HIS A 1 203 ? -2.178 5.612 -2.351 1.00 97.06 203 HIS A O 1
ATOM 1610 N N . ASP A 1 204 ? -1.637 7.604 -3.237 1.00 95.94 204 ASP A N 1
ATOM 1611 C CA . ASP A 1 204 ? -2.152 7.314 -4.577 1.00 95.94 204 ASP A CA 1
ATOM 1612 C C . ASP A 1 204 ? -1.439 6.111 -5.219 1.00 95.94 204 ASP A C 1
ATOM 1614 O O . ASP A 1 204 ? -2.080 5.157 -5.666 1.00 95.94 204 ASP A O 1
ATOM 1618 N N . MET A 1 205 ? -0.103 6.064 -5.146 1.00 96.50 205 MET A N 1
ATOM 1619 C CA . MET A 1 205 ? 0.658 4.911 -5.642 1.00 96.50 205 MET A CA 1
ATOM 1620 C C . MET A 1 205 ? 0.340 3.617 -4.880 1.00 96.50 205 MET A C 1
ATOM 1622 O O . MET A 1 205 ? 0.154 2.567 -5.496 1.00 96.50 205 MET A O 1
ATOM 1626 N N . ALA A 1 206 ? 0.264 3.662 -3.546 1.00 97.88 206 ALA A N 1
ATOM 1627 C CA . ALA A 1 206 ? -0.066 2.480 -2.749 1.00 97.88 206 ALA A CA 1
ATOM 1628 C C . ALA A 1 206 ? -1.505 2.009 -3.008 1.00 97.88 206 ALA A C 1
ATOM 1630 O O . ALA A 1 206 ? -1.750 0.806 -3.096 1.00 97.88 206 ALA A O 1
ATOM 1631 N N . SER A 1 207 ? -2.440 2.943 -3.188 1.00 97.12 207 SER A N 1
ATOM 1632 C CA . SER A 1 207 ? -3.827 2.660 -3.570 1.00 97.12 207 SER A CA 1
ATOM 1633 C C . SER A 1 207 ? -3.882 1.962 -4.925 1.00 97.12 207 SER A C 1
ATOM 1635 O O . SER A 1 207 ? -4.571 0.952 -5.072 1.00 97.12 207 SER A O 1
ATOM 1637 N N . ARG A 1 208 ? -3.078 2.422 -5.893 1.00 96.00 208 ARG A N 1
ATOM 1638 C CA . ARG A 1 208 ? -2.955 1.793 -7.212 1.00 96.00 208 ARG A CA 1
ATOM 1639 C C . ARG A 1 208 ? -2.457 0.351 -7.125 1.00 96.00 208 ARG A C 1
ATOM 1641 O O . ARG A 1 208 ? -3.015 -0.522 -7.783 1.00 96.00 208 ARG A O 1
ATOM 1648 N N . CYS A 1 209 ? -1.487 0.067 -6.252 1.00 97.06 209 CYS A N 1
ATOM 1649 C CA . CYS A 1 209 ? -1.014 -1.297 -5.984 1.00 97.06 209 CYS A CA 1
ATOM 1650 C C . CYS A 1 209 ? -2.093 -2.234 -5.406 1.00 97.06 209 CYS A C 1
ATOM 1652 O O . CYS A 1 209 ? -1.977 -3.454 -5.552 1.00 97.06 209 CYS A O 1
ATOM 1654 N N . LEU A 1 210 ? -3.118 -1.687 -4.743 1.00 96.44 210 LEU A N 1
ATOM 1655 C CA . LEU A 1 210 ? -4.244 -2.446 -4.192 1.00 96.44 210 LEU A CA 1
ATOM 1656 C C . LEU A 1 210 ? -5.457 -2.523 -5.121 1.00 96.44 210 LEU A C 1
ATOM 1658 O O . LEU A 1 210 ? -6.390 -3.268 -4.818 1.00 96.44 210 LEU A O 1
ATOM 1662 N N . SER A 1 211 ? -5.481 -1.770 -6.220 1.00 95.25 211 SER A N 1
ATOM 1663 C CA . SER A 1 211 ? -6.641 -1.774 -7.102 1.00 95.25 211 SER A CA 1
ATOM 1664 C C . SER A 1 211 ? -6.772 -3.112 -7.829 1.00 95.25 211 SER A C 1
ATOM 1666 O O . SER A 1 211 ? -5.811 -3.682 -8.365 1.00 95.25 211 SER A O 1
ATOM 1668 N N . THR A 1 212 ? -8.006 -3.608 -7.832 1.00 92.50 212 THR A N 1
ATOM 1669 C CA . THR A 1 212 ? -8.445 -4.781 -8.589 1.00 92.50 212 THR A CA 1
ATOM 1670 C C . THR A 1 212 ? -9.144 -4.396 -9.890 1.00 92.50 212 THR A C 1
ATOM 1672 O O . THR A 1 212 ? -9.602 -5.288 -10.605 1.00 92.50 212 THR A O 1
ATOM 1675 N N . SER A 1 213 ? -9.239 -3.096 -10.196 1.00 91.62 213 SER A N 1
ATOM 1676 C CA . SER A 1 213 ? -9.827 -2.601 -11.439 1.00 91.62 213 SER A CA 1
ATOM 1677 C C . SER A 1 213 ? -9.123 -3.203 -12.658 1.00 91.62 213 SER A C 1
ATOM 1679 O O . SER A 1 213 ? -7.900 -3.387 -12.671 1.00 91.62 213 SER A O 1
ATOM 1681 N N . SER A 1 214 ? -9.909 -3.506 -13.693 1.00 87.75 214 SER A N 1
ATOM 1682 C CA . SER A 1 214 ? -9.415 -4.005 -14.979 1.00 87.75 214 SER A CA 1
ATOM 1683 C C . SER A 1 214 ? -8.402 -3.064 -15.616 1.00 87.75 214 SER A C 1
ATOM 1685 O O . SER A 1 214 ? -7.464 -3.531 -16.257 1.00 87.75 214 SER A O 1
ATOM 1687 N N . ASP A 1 215 ? -8.564 -1.761 -15.400 1.00 87.81 215 ASP A N 1
ATOM 1688 C CA . ASP A 1 215 ? -7.830 -0.726 -16.126 1.00 87.81 215 ASP A CA 1
ATOM 1689 C C . ASP A 1 215 ? -6.349 -0.711 -15.732 1.00 87.81 215 ASP A C 1
ATOM 1691 O O . ASP A 1 215 ? -5.471 -0.548 -16.573 1.00 87.81 215 ASP A O 1
ATOM 1695 N N . HIS A 1 216 ? -6.052 -1.010 -14.465 1.00 88.25 216 HIS A N 1
ATOM 1696 C CA . HIS A 1 216 ? -4.680 -1.074 -13.943 1.00 88.25 216 HIS A CA 1
ATOM 1697 C C . HIS A 1 216 ? -4.098 -2.484 -13.987 1.00 88.25 216 HIS A C 1
ATOM 1699 O O . HIS A 1 216 ? -2.928 -2.705 -13.667 1.00 88.25 216 HIS A O 1
ATOM 1705 N N . LYS A 1 217 ? -4.915 -3.473 -14.357 1.00 92.50 217 LYS A N 1
ATOM 1706 C CA . LYS A 1 217 ? -4.481 -4.862 -14.424 1.00 92.50 217 LYS A CA 1
ATOM 1707 C C . LYS A 1 217 ? -3.392 -5.043 -15.480 1.00 92.50 217 LYS A C 1
ATOM 1709 O O . LYS A 1 217 ? -2.411 -5.710 -15.179 1.00 92.50 217 LYS A O 1
ATOM 1714 N N . ALA A 1 218 ? -3.522 -4.387 -16.636 1.00 95.19 218 ALA A N 1
ATOM 1715 C CA . ALA A 1 218 ? -2.547 -4.462 -17.725 1.00 95.19 218 ALA A CA 1
ATOM 1716 C C . ALA A 1 218 ? -1.130 -4.068 -17.273 1.00 95.19 218 ALA A C 1
ATOM 1718 O O . ALA A 1 218 ? -0.192 -4.831 -17.492 1.00 95.19 218 ALA A O 1
ATOM 1719 N N . LEU A 1 219 ? -0.988 -2.944 -16.552 1.00 96.00 219 LEU A N 1
ATOM 1720 C CA . LEU A 1 219 ? 0.301 -2.486 -16.022 1.00 96.00 219 LEU A CA 1
ATOM 1721 C C . LEU A 1 219 ? 0.983 -3.572 -15.187 1.00 96.00 219 LEU A C 1
ATOM 1723 O O . LEU A 1 219 ? 2.149 -3.887 -15.390 1.00 96.00 219 LEU A O 1
ATOM 1727 N N . PHE A 1 220 ? 0.261 -4.148 -14.230 1.00 95.06 220 PHE A N 1
ATOM 1728 C CA . PHE A 1 220 ? 0.828 -5.136 -13.317 1.00 95.06 220 PHE A CA 1
ATOM 1729 C C . PHE A 1 220 ? 0.913 -6.551 -13.908 1.00 95.06 220 PHE A C 1
ATOM 1731 O O . PHE A 1 220 ? 1.654 -7.375 -13.381 1.00 95.06 220 PHE A O 1
ATOM 1738 N N . ASP A 1 221 ? 0.179 -6.857 -14.974 1.00 95.81 221 ASP A N 1
ATOM 1739 C CA . ASP A 1 221 ? 0.378 -8.092 -15.734 1.00 95.81 221 ASP A CA 1
ATOM 1740 C C . ASP A 1 221 ? 1.703 -7.995 -16.516 1.00 95.81 221 ASP A C 1
ATOM 1742 O O . ASP A 1 221 ? 2.519 -8.917 -16.461 1.00 95.81 221 ASP A O 1
ATOM 1746 N N . ALA A 1 222 ? 1.996 -6.828 -17.107 1.00 96.62 222 ALA A N 1
ATOM 1747 C CA . ALA A 1 222 ? 3.278 -6.534 -17.751 1.00 96.62 222 ALA A CA 1
ATOM 1748 C C . ALA A 1 222 ? 4.469 -6.540 -16.772 1.00 96.62 222 ALA A C 1
ATOM 1750 O O . ALA A 1 222 ? 5.617 -6.654 -17.207 1.00 96.62 222 ALA A O 1
ATOM 1751 N N . THR A 1 223 ? 4.240 -6.443 -15.450 1.00 96.81 223 THR A N 1
ATOM 1752 C CA . THR A 1 223 ? 5.331 -6.523 -14.463 1.00 96.81 223 THR A CA 1
ATOM 1753 C C . THR A 1 223 ? 5.740 -7.942 -14.079 1.00 96.81 223 TH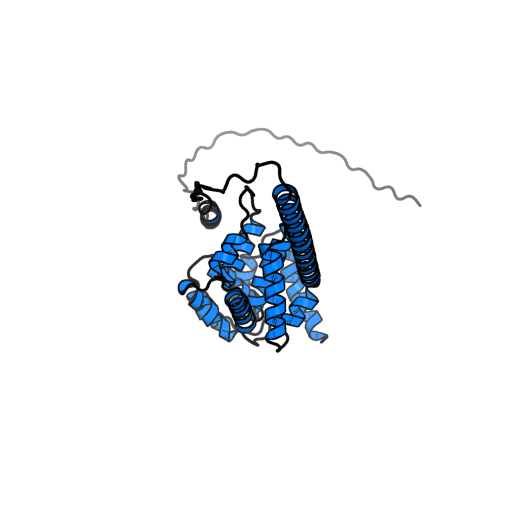R A C 1
ATOM 1755 O O . THR A 1 223 ? 6.790 -8.116 -13.457 1.00 96.81 223 THR A O 1
ATOM 1758 N N . ALA A 1 224 ? 4.990 -8.971 -14.487 1.00 94.94 224 ALA A N 1
ATOM 1759 C CA . ALA A 1 224 ? 5.334 -10.364 -14.192 1.00 94.94 224 ALA A CA 1
ATOM 1760 C C . ALA A 1 224 ? 6.705 -10.773 -14.765 1.00 94.94 224 ALA A C 1
ATOM 1762 O O . ALA A 1 224 ? 7.405 -11.600 -14.186 1.00 94.94 224 ALA A O 1
ATOM 1763 N N . GLN A 1 225 ? 7.143 -10.148 -15.865 1.00 94.88 225 GLN A N 1
ATOM 1764 C CA . GLN A 1 225 ? 8.470 -10.393 -16.444 1.00 94.88 225 GLN A CA 1
ATOM 1765 C C . GLN A 1 225 ? 9.639 -9.928 -15.553 1.00 94.88 225 GLN A C 1
ATOM 1767 O O . GLN A 1 225 ? 10.777 -10.331 -15.789 1.00 94.88 225 GLN A O 1
ATOM 1772 N N . PHE A 1 226 ? 9.386 -9.084 -14.544 1.00 95.81 226 PHE A N 1
ATOM 1773 C CA . PHE A 1 226 ? 10.413 -8.605 -13.610 1.00 95.81 226 PHE A CA 1
ATOM 1774 C C . PHE A 1 226 ? 10.603 -9.539 -12.407 1.00 95.81 226 PHE A C 1
ATOM 1776 O O . PHE A 1 226 ? 11.526 -9.339 -11.612 1.00 95.81 226 PHE A O 1
ATOM 1783 N N . ASP A 1 227 ? 9.769 -10.569 -12.250 1.00 92.88 227 ASP A N 1
ATOM 1784 C CA . ASP A 1 227 ? 9.913 -11.509 -11.144 1.00 92.88 227 ASP A CA 1
ATOM 1785 C C . ASP A 1 227 ? 11.214 -12.305 -11.247 1.00 92.88 227 ASP A C 1
ATOM 1787 O O . ASP A 1 227 ? 11.484 -13.004 -12.221 1.00 92.88 227 ASP A O 1
ATOM 1791 N N . GLY A 1 228 ? 12.035 -12.213 -10.201 1.00 91.81 228 GLY A N 1
ATOM 1792 C CA . GLY A 1 228 ? 13.335 -12.884 -10.154 1.00 91.81 228 GLY A CA 1
ATOM 1793 C C . GLY A 1 228 ? 14.419 -12.221 -11.008 1.00 91.81 228 GLY A C 1
ATOM 1794 O O . GLY A 1 228 ? 15.570 -12.660 -10.953 1.00 91.81 228 GLY A O 1
ATOM 1795 N N . ALA A 1 229 ? 14.100 -11.150 -11.742 1.00 95.50 229 ALA A N 1
ATOM 1796 C CA . ALA A 1 229 ? 15.110 -10.329 -12.393 1.00 95.50 229 ALA A CA 1
ATOM 1797 C C . ALA A 1 229 ? 16.022 -9.683 -11.338 1.00 95.50 229 ALA A C 1
ATOM 1799 O O . ALA A 1 229 ? 15.585 -9.296 -10.249 1.00 95.50 229 ALA A O 1
ATOM 1800 N N . LYS A 1 230 ? 17.314 -9.560 -11.652 1.00 94.88 230 LYS A N 1
ATOM 1801 C CA . LYS A 1 230 ? 18.258 -8.844 -10.787 1.00 94.88 230 LYS A CA 1
ATOM 1802 C C . LYS A 1 230 ? 18.070 -7.335 -10.964 1.00 94.88 230 LYS A C 1
ATOM 1804 O O . LYS A 1 230 ? 17.672 -6.877 -12.036 1.00 94.88 230 LYS A O 1
ATOM 1809 N N . PHE A 1 231 ? 18.382 -6.551 -9.934 1.00 92.62 231 PHE A N 1
ATOM 1810 C CA . PHE A 1 231 ? 18.418 -5.094 -10.083 1.00 92.62 231 PHE A CA 1
ATOM 1811 C C . PHE A 1 231 ? 19.432 -4.698 -11.147 1.00 92.62 231 PHE A C 1
ATOM 1813 O O . PHE A 1 231 ? 20.498 -5.305 -11.229 1.00 92.62 231 PHE A O 1
ATOM 1820 N N . GLN A 1 232 ? 19.082 -3.682 -11.935 1.00 93.06 232 GLN A N 1
ATOM 1821 C CA . GLN A 1 232 ? 19.956 -3.112 -12.962 1.00 93.06 232 GLN A CA 1
ATOM 1822 C C . GLN A 1 232 ? 20.532 -4.167 -13.920 1.00 93.06 232 GLN A C 1
ATOM 1824 O O . GLN A 1 232 ? 21.735 -4.206 -14.164 1.00 93.06 232 GLN A O 1
ATOM 1829 N N . SER A 1 233 ? 19.680 -5.071 -14.406 1.00 95.56 233 SER A N 1
ATOM 1830 C CA . SER A 1 233 ? 20.099 -6.187 -15.265 1.00 95.56 233 SER A CA 1
ATOM 1831 C C . SER A 1 233 ? 19.305 -6.326 -16.558 1.00 95.56 233 SER A C 1
ATOM 1833 O O . SER A 1 233 ? 19.616 -7.205 -17.359 1.00 95.56 233 SER A O 1
ATOM 1835 N N . LEU A 1 234 ? 18.273 -5.504 -16.748 1.00 95.25 234 LEU A N 1
ATOM 1836 C CA . LEU A 1 234 ? 17.406 -5.570 -17.914 1.00 95.25 234 LEU A CA 1
ATOM 1837 C C . LEU A 1 234 ? 17.705 -4.425 -18.872 1.00 95.25 234 LEU A C 1
ATOM 1839 O O . LEU A 1 234 ? 17.920 -3.291 -18.441 1.00 95.25 234 LEU A O 1
ATOM 1843 N N . ASP A 1 235 ? 17.636 -4.736 -20.162 1.00 93.69 235 ASP A N 1
ATOM 1844 C CA . ASP A 1 235 ? 17.687 -3.751 -21.234 1.00 93.69 235 ASP A CA 1
ATOM 1845 C C . ASP A 1 235 ? 16.406 -2.896 -21.280 1.00 93.69 235 ASP A C 1
ATOM 1847 O O . ASP A 1 235 ? 15.367 -3.243 -20.706 1.00 93.69 235 ASP A O 1
ATOM 1851 N N . PHE A 1 236 ? 16.463 -1.773 -22.002 1.00 91.25 236 PHE A N 1
ATOM 1852 C CA . PHE A 1 236 ? 15.325 -0.859 -22.086 1.00 91.25 236 PHE A CA 1
ATOM 1853 C C . PHE A 1 236 ? 14.101 -1.459 -22.811 1.00 91.25 236 PHE A C 1
ATOM 1855 O O . PHE A 1 236 ? 12.966 -1.090 -22.510 1.00 91.25 236 PHE A O 1
ATOM 1862 N N . SER A 1 237 ? 14.302 -2.400 -23.742 1.00 92.12 237 SER A N 1
ATOM 1863 C CA . SER A 1 237 ? 13.210 -2.974 -24.545 1.00 92.12 237 SER A CA 1
ATOM 1864 C C . SER A 1 237 ? 12.197 -3.741 -23.692 1.00 92.12 237 SER A C 1
ATOM 1866 O O . SER A 1 237 ? 11.012 -3.778 -24.012 1.00 92.12 237 SER A O 1
ATOM 1868 N N . ARG A 1 238 ? 12.626 -4.260 -22.534 1.00 94.81 238 ARG A N 1
ATOM 1869 C CA . ARG A 1 238 ? 11.739 -4.899 -21.549 1.00 94.81 238 ARG A CA 1
ATOM 1870 C C . ARG A 1 238 ? 10.707 -3.955 -20.939 1.00 94.81 238 ARG A C 1
ATOM 1872 O O . ARG A 1 238 ? 9.695 -4.425 -20.433 1.00 94.81 238 ARG A O 1
ATOM 1879 N N . PHE A 1 239 ? 10.921 -2.644 -20.980 1.00 95.50 239 PHE A N 1
ATOM 1880 C CA . PHE A 1 239 ? 10.002 -1.678 -20.375 1.00 95.50 239 PHE A CA 1
ATOM 1881 C C . PHE A 1 239 ? 8.991 -1.091 -21.364 1.00 95.50 239 PHE A C 1
ATOM 1883 O O . PHE A 1 239 ? 8.100 -0.364 -20.934 1.00 95.50 239 PHE A O 1
ATOM 1890 N N . GLU A 1 240 ? 9.086 -1.409 -22.659 1.00 94.88 240 GLU A N 1
ATOM 1891 C CA . GLU A 1 240 ? 8.166 -0.884 -23.675 1.00 94.88 240 GLU A CA 1
ATOM 1892 C C . GLU A 1 240 ? 6.715 -1.283 -23.377 1.00 94.88 240 GLU A C 1
ATOM 1894 O O . GLU A 1 240 ? 5.843 -0.421 -23.293 1.00 94.88 240 GLU A O 1
ATOM 1899 N N . GLU A 1 241 ? 6.468 -2.567 -23.100 1.00 96.19 241 GLU A N 1
ATOM 1900 C CA . GLU A 1 241 ? 5.137 -3.065 -22.732 1.00 96.19 241 GLU A CA 1
ATOM 1901 C C . GLU A 1 241 ? 4.606 -2.400 -21.453 1.00 96.19 241 GLU A C 1
ATOM 1903 O O . GLU A 1 241 ? 3.425 -2.063 -21.365 1.00 96.19 241 GLU A O 1
ATOM 1908 N N . LEU A 1 242 ? 5.482 -2.147 -20.475 1.00 96.38 242 LEU A N 1
ATOM 1909 C CA . LEU A 1 242 ? 5.118 -1.491 -19.220 1.00 96.38 242 LEU A CA 1
ATOM 1910 C C . LEU A 1 242 ? 4.688 -0.031 -19.442 1.00 96.38 242 LEU A C 1
ATOM 1912 O O . LEU A 1 242 ? 3.692 0.420 -18.875 1.00 96.38 242 LEU A O 1
ATOM 1916 N N . LEU A 1 243 ? 5.419 0.698 -20.289 1.00 95.81 243 LEU A N 1
ATOM 1917 C CA . LEU A 1 243 ? 5.097 2.078 -20.653 1.00 95.81 243 LEU A CA 1
ATOM 1918 C C . LEU A 1 243 ? 3.802 2.153 -21.471 1.00 95.81 243 LEU A C 1
ATOM 1920 O O . LEU A 1 243 ? 2.958 2.997 -21.187 1.00 95.81 243 LEU A O 1
ATOM 1924 N N . LEU A 1 244 ? 3.605 1.242 -22.429 1.00 95.50 244 LEU A N 1
ATOM 1925 C CA . LEU A 1 244 ? 2.378 1.160 -23.232 1.00 95.50 244 LEU A CA 1
ATOM 1926 C C . LEU A 1 244 ? 1.148 0.756 -22.407 1.00 95.50 244 LEU A C 1
ATOM 1928 O O . LEU A 1 244 ? 0.032 1.141 -22.743 1.00 95.50 244 LEU A O 1
ATOM 1932 N N . SER A 1 245 ? 1.349 0.013 -21.318 1.00 95.94 245 SER A N 1
ATOM 1933 C CA . SER A 1 245 ? 0.284 -0.388 -20.392 1.00 95.94 245 SER A CA 1
ATOM 1934 C C . SER A 1 245 ? -0.090 0.699 -19.378 1.00 95.94 245 SER A C 1
ATOM 1936 O O . SER A 1 245 ? -0.986 0.487 -18.562 1.00 95.94 245 SER A O 1
ATOM 1938 N N . SER A 1 246 ? 0.597 1.847 -19.384 1.00 95.69 246 SER A N 1
ATOM 1939 C CA . SER A 1 246 ? 0.327 2.938 -18.446 1.00 95.69 246 SER A CA 1
ATOM 1940 C C . SER A 1 246 ? -0.890 3.742 -18.899 1.00 95.69 246 SER A C 1
ATOM 1942 O O . SER A 1 246 ? -0.841 4.430 -19.916 1.00 95.69 246 SER A O 1
ATOM 1944 N N . SER A 1 247 ? -1.984 3.669 -18.139 1.00 94.50 247 SER A N 1
ATOM 1945 C CA . SER A 1 247 ? -3.243 4.333 -18.505 1.00 94.50 247 SER A CA 1
ATOM 1946 C C . SER A 1 247 ? -3.323 5.792 -18.048 1.00 94.50 247 SER A C 1
ATOM 1948 O O . SER A 1 247 ? -4.030 6.602 -18.647 1.00 94.50 247 SER A O 1
ATOM 1950 N N . ASP A 1 248 ? -2.586 6.142 -16.992 1.00 94.00 248 ASP A N 1
ATOM 1951 C CA . ASP A 1 248 ? -2.554 7.482 -16.421 1.00 94.00 248 ASP A CA 1
ATOM 1952 C C . ASP A 1 248 ? -1.180 7.841 -15.828 1.00 94.00 248 ASP A C 1
ATOM 1954 O O . ASP A 1 248 ? -0.209 7.084 -15.898 1.00 94.00 248 ASP A O 1
ATOM 1958 N N . THR A 1 249 ? -1.090 9.039 -15.246 1.00 93.38 249 THR A N 1
ATOM 1959 C CA . THR A 1 249 ? 0.136 9.563 -14.633 1.00 93.38 249 THR A CA 1
ATOM 1960 C C . THR A 1 249 ? 0.656 8.682 -13.496 1.00 93.38 249 THR A C 1
ATOM 1962 O O . THR A 1 249 ? 1.868 8.553 -13.335 1.00 93.38 249 THR A O 1
ATOM 1965 N N . THR A 1 250 ? -0.226 8.074 -12.703 1.00 94.81 250 THR A N 1
ATOM 1966 C CA . THR A 1 250 ? 0.163 7.247 -11.552 1.00 94.81 250 THR A CA 1
ATOM 1967 C C . THR A 1 250 ? 0.764 5.930 -12.026 1.00 94.81 250 THR A C 1
ATOM 1969 O O . THR A 1 250 ? 1.824 5.532 -11.537 1.00 94.81 250 THR A O 1
ATOM 1972 N N . ASP A 1 251 ? 0.154 5.303 -13.036 1.00 95.88 251 ASP A N 1
ATOM 1973 C CA . ASP A 1 251 ? 0.700 4.115 -13.697 1.00 95.88 251 ASP A CA 1
ATOM 1974 C C . ASP A 1 251 ? 2.076 4.411 -14.308 1.00 95.88 251 ASP A C 1
ATOM 1976 O O . ASP A 1 251 ? 3.024 3.653 -14.089 1.00 95.88 251 ASP A O 1
ATOM 1980 N N . LEU A 1 252 ? 2.222 5.560 -14.980 1.00 95.25 252 LEU A N 1
ATOM 1981 C CA . LEU A 1 252 ? 3.499 5.995 -15.545 1.00 95.25 252 LEU A CA 1
ATOM 1982 C C . LEU A 1 252 ? 4.569 6.182 -14.459 1.00 95.25 252 LEU A C 1
ATOM 1984 O O . LEU A 1 252 ? 5.700 5.729 -14.620 1.00 95.25 252 LEU A O 1
ATOM 1988 N N . ILE A 1 253 ? 4.239 6.806 -13.326 1.00 94.06 253 ILE A N 1
ATOM 1989 C CA . ILE A 1 253 ? 5.181 6.974 -12.207 1.00 94.06 253 ILE A CA 1
ATOM 1990 C C . ILE A 1 253 ? 5.623 5.612 -11.656 1.00 94.06 253 ILE A C 1
ATOM 1992 O O . ILE A 1 253 ? 6.809 5.425 -11.367 1.00 94.06 253 ILE A O 1
ATOM 1996 N N . ILE A 1 254 ? 4.707 4.650 -11.532 1.00 96.00 254 ILE A N 1
ATOM 1997 C CA . ILE A 1 254 ? 5.040 3.280 -11.125 1.00 96.00 254 ILE A CA 1
ATOM 1998 C C . ILE A 1 254 ? 5.951 2.626 -12.173 1.00 96.00 254 ILE A C 1
ATOM 2000 O O . ILE A 1 254 ? 6.988 2.071 -11.805 1.00 96.00 254 ILE A O 1
ATOM 2004 N N . ALA A 1 255 ? 5.645 2.750 -13.467 1.00 96.44 255 ALA A N 1
ATOM 2005 C CA . ALA A 1 255 ? 6.478 2.230 -14.551 1.00 96.44 255 ALA A CA 1
ATOM 2006 C C . ALA A 1 255 ? 7.909 2.797 -14.509 1.00 96.44 255 ALA A C 1
ATOM 2008 O O . ALA A 1 255 ? 8.889 2.057 -14.596 1.00 96.44 255 ALA A O 1
ATOM 2009 N N . LEU A 1 256 ? 8.056 4.100 -14.267 1.00 94.31 256 LEU A N 1
ATOM 2010 C CA . LEU A 1 256 ? 9.358 4.754 -14.118 1.00 94.31 256 LEU A CA 1
ATOM 2011 C C . LEU A 1 256 ? 10.135 4.232 -12.897 1.00 94.31 256 LEU A C 1
ATOM 2013 O O . LEU A 1 256 ? 11.363 4.101 -12.939 1.00 94.31 256 LEU A O 1
ATOM 2017 N N . ARG A 1 257 ? 9.447 3.872 -11.807 1.00 94.88 257 ARG A N 1
ATOM 2018 C CA . ARG A 1 257 ? 10.071 3.227 -10.638 1.00 94.88 257 ARG A CA 1
ATOM 2019 C C . ARG A 1 257 ? 10.587 1.821 -10.957 1.00 94.88 257 ARG A C 1
ATOM 2021 O O . ARG A 1 257 ? 11.643 1.438 -10.449 1.00 94.88 257 ARG A O 1
ATOM 2028 N N . PHE A 1 258 ? 9.890 1.072 -11.809 1.00 96.19 258 PHE A N 1
ATOM 2029 C CA . PHE A 1 258 ? 10.382 -0.203 -12.337 1.00 96.19 258 PHE A CA 1
ATOM 2030 C C . PHE A 1 258 ? 11.623 -0.005 -13.205 1.00 96.19 258 PHE A C 1
ATOM 2032 O O . PHE A 1 258 ? 12.646 -0.634 -12.935 1.00 96.19 258 PHE A O 1
ATOM 2039 N N . ILE A 1 259 ? 11.572 0.920 -14.169 1.00 94.88 259 ILE A N 1
ATOM 2040 C CA . ILE A 1 259 ? 12.708 1.252 -15.046 1.00 94.88 259 ILE A CA 1
ATOM 2041 C C . ILE A 1 259 ? 13.934 1.601 -14.204 1.00 94.88 259 ILE A C 1
ATOM 2043 O O . ILE A 1 259 ? 14.965 0.948 -14.303 1.00 94.88 259 ILE A O 1
ATOM 2047 N N . THR A 1 260 ? 13.807 2.559 -13.287 1.00 91.00 260 THR A N 1
ATOM 2048 C CA . THR A 1 260 ? 14.928 2.988 -12.430 1.00 91.00 260 THR A CA 1
ATOM 2049 C C . THR A 1 260 ? 15.470 1.890 -11.507 1.00 91.00 260 THR A C 1
ATOM 2051 O O . THR A 1 260 ? 16.616 1.978 -11.064 1.00 91.00 260 THR A O 1
ATOM 2054 N N . SER A 1 261 ? 14.683 0.851 -11.215 1.00 93.31 261 SER A N 1
ATOM 2055 C CA . SER A 1 261 ? 15.116 -0.279 -10.388 1.00 93.31 261 SER A CA 1
ATOM 2056 C C . SER A 1 261 ? 15.820 -1.369 -11.201 1.00 93.31 261 SER A C 1
ATOM 2058 O O . SER A 1 261 ? 16.831 -1.912 -10.751 1.00 93.31 261 SER A O 1
ATOM 2060 N N . TYR A 1 262 ? 15.296 -1.714 -12.376 1.00 95.75 262 TYR A N 1
ATOM 2061 C CA . TYR A 1 262 ? 15.720 -2.901 -13.126 1.00 95.75 262 TYR A CA 1
ATOM 2062 C C . TYR A 1 262 ? 16.580 -2.605 -14.350 1.00 95.75 262 TYR A C 1
ATOM 2064 O O . TYR A 1 262 ? 17.262 -3.516 -14.814 1.00 95.75 262 TYR A O 1
ATOM 2072 N N . TRP A 1 263 ? 16.586 -1.371 -14.849 1.00 94.88 263 TRP A N 1
ATOM 2073 C CA . TRP A 1 263 ? 17.358 -1.002 -16.028 1.00 94.88 263 TRP A CA 1
ATOM 2074 C C . TRP A 1 263 ? 18.859 -0.977 -15.729 1.00 94.88 263 TRP A C 1
ATOM 2076 O O . TRP A 1 263 ? 19.298 -0.381 -14.742 1.00 94.88 263 TRP A O 1
ATOM 2086 N N . ASP A 1 264 ? 19.641 -1.635 -16.581 1.00 91.81 264 ASP A N 1
ATOM 2087 C CA . ASP A 1 264 ? 21.109 -1.671 -16.529 1.00 91.81 264 ASP A CA 1
ATOM 2088 C C . ASP A 1 264 ? 21.773 -0.288 -16.685 1.00 91.81 264 ASP A C 1
ATOM 2090 O O . ASP A 1 264 ? 22.907 -0.083 -16.241 1.00 91.81 264 ASP A O 1
ATOM 2094 N N . GLY A 1 265 ? 21.033 0.689 -17.216 1.00 86.19 265 GLY A N 1
ATOM 2095 C CA . GLY A 1 265 ? 21.501 2.050 -17.451 1.00 86.19 265 GLY A CA 1
ATOM 2096 C C . GLY A 1 265 ? 22.304 2.198 -18.740 1.00 86.19 265 GLY A C 1
ATOM 2097 O O . GLY A 1 265 ? 22.852 3.276 -18.977 1.00 86.19 265 GLY A O 1
ATOM 2098 N N . ASP A 1 266 ? 22.362 1.158 -19.570 1.00 84.31 266 ASP A N 1
ATOM 2099 C CA . ASP A 1 266 ? 23.006 1.229 -20.870 1.00 84.31 266 ASP A CA 1
ATOM 2100 C C . ASP A 1 266 ? 22.050 1.852 -21.899 1.00 84.31 266 ASP A C 1
ATOM 2102 O O . ASP A 1 266 ? 20.857 1.544 -21.976 1.00 84.31 266 ASP A O 1
ATOM 2106 N N . GLY A 1 267 ? 22.592 2.772 -22.701 1.00 76.50 267 GLY A N 1
ATOM 2107 C CA . GLY A 1 267 ? 21.892 3.409 -23.814 1.00 76.50 267 GLY A CA 1
ATOM 2108 C C . GLY A 1 267 ? 21.717 4.931 -23.700 1.00 76.50 267 GLY A C 1
ATOM 2109 O O . GLY A 1 267 ? 21.953 5.544 -22.658 1.00 76.50 267 GLY A O 1
ATOM 2110 N N . PRO A 1 268 ? 21.292 5.579 -24.799 1.00 70.81 268 PRO A N 1
ATOM 2111 C CA . PRO A 1 268 ? 21.221 7.040 -24.905 1.00 70.81 268 PRO A CA 1
ATOM 2112 C C . PRO A 1 268 ? 20.179 7.673 -23.972 1.00 70.81 268 PRO A C 1
ATOM 2114 O O . PRO A 1 268 ? 20.310 8.837 -23.597 1.00 70.81 268 PRO A O 1
ATOM 2117 N N . LEU A 1 269 ? 19.172 6.905 -23.542 1.00 69.94 269 LEU A N 1
ATOM 2118 C CA . LEU A 1 269 ? 18.129 7.374 -22.629 1.00 69.94 269 LEU A CA 1
ATOM 2119 C C . LEU A 1 269 ? 18.657 7.688 -21.222 1.00 69.94 269 LEU A C 1
ATOM 2121 O O . LEU A 1 269 ? 17.963 8.354 -20.451 1.00 69.94 269 LEU A O 1
ATOM 2125 N N . PHE A 1 270 ? 19.869 7.237 -20.869 1.00 72.00 270 PHE A N 1
ATOM 2126 C CA . PHE A 1 270 ? 20.420 7.415 -19.523 1.00 72.00 270 PHE A CA 1
ATOM 2127 C C . PHE A 1 270 ? 20.532 8.901 -19.170 1.00 72.00 270 PHE A C 1
ATOM 2129 O O . PHE A 1 270 ? 20.215 9.321 -18.054 1.00 72.00 270 PHE A O 1
ATOM 2136 N N . PHE A 1 271 ? 20.894 9.720 -20.158 1.00 63.38 271 PHE A N 1
ATOM 2137 C CA . PHE A 1 271 ? 21.027 11.166 -20.007 1.00 63.38 271 PHE A CA 1
ATOM 2138 C C . PHE A 1 271 ? 19.680 11.875 -19.842 1.00 63.38 271 PHE A C 1
ATOM 2140 O O . PHE A 1 271 ? 19.585 12.844 -19.091 1.00 63.38 271 PHE A O 1
ATOM 2147 N N . LEU A 1 272 ? 18.621 11.380 -20.486 1.00 69.56 272 LEU A N 1
ATOM 2148 C CA . LEU A 1 272 ? 17.279 11.952 -20.353 1.00 69.56 272 LEU A CA 1
ATOM 2149 C C . LEU A 1 272 ? 16.676 11.630 -18.983 1.00 69.56 272 LEU A C 1
ATOM 2151 O O . LEU A 1 272 ? 16.136 12.509 -18.323 1.00 69.56 272 LEU A O 1
ATOM 2155 N N . PHE A 1 273 ? 16.844 10.399 -18.502 1.00 68.50 273 PHE A N 1
ATOM 2156 C CA . PHE A 1 273 ? 16.335 10.009 -17.186 1.00 68.50 273 PHE A CA 1
ATOM 2157 C C . PHE A 1 273 ? 17.038 10.728 -16.034 1.00 68.50 273 PHE A C 1
ATOM 2159 O O . PHE A 1 273 ? 16.388 11.161 -15.084 1.00 68.50 273 PHE A O 1
ATOM 2166 N N . THR A 1 274 ? 18.359 10.872 -16.119 1.00 64.31 274 THR A N 1
ATOM 2167 C CA . THR A 1 274 ? 19.143 11.565 -15.086 1.00 64.31 274 THR A CA 1
ATOM 2168 C C . THR A 1 274 ? 18.895 13.072 -15.061 1.00 64.31 274 THR A C 1
ATOM 2170 O O . THR A 1 274 ? 18.962 13.664 -13.991 1.00 64.31 274 THR A O 1
ATOM 2173 N N . SER A 1 275 ? 18.558 13.691 -16.196 1.00 65.00 275 SER A N 1
ATOM 2174 C CA . SER A 1 275 ? 18.251 15.126 -16.259 1.00 65.00 275 SER A CA 1
ATOM 2175 C C . SER A 1 275 ? 16.822 15.478 -15.828 1.00 65.00 275 SER A C 1
ATOM 2177 O O . SER A 1 275 ? 16.622 16.548 -15.263 1.00 65.00 275 SER A O 1
ATOM 2179 N N . TYR A 1 276 ? 15.839 14.594 -16.040 1.00 62.53 276 TYR A N 1
ATOM 2180 C CA . TYR A 1 276 ? 14.430 14.885 -15.724 1.00 62.53 276 TYR A CA 1
ATOM 2181 C C . TYR A 1 276 ? 14.019 14.583 -14.273 1.00 62.53 276 TYR A C 1
ATOM 2183 O O . TYR A 1 276 ? 13.079 15.189 -13.764 1.00 62.53 276 TYR A O 1
ATOM 2191 N N . PHE A 1 277 ? 14.690 13.637 -13.603 1.00 60.44 277 PHE A N 1
ATOM 2192 C CA . PHE A 1 277 ? 14.241 13.094 -12.309 1.00 60.44 277 PHE A CA 1
ATOM 2193 C C . PHE A 1 277 ? 15.145 13.409 -11.113 1.00 60.44 277 PHE A C 1
ATOM 2195 O O . PHE A 1 277 ? 14.908 12.866 -10.032 1.00 60.44 277 PHE A O 1
ATOM 2202 N N . ASP A 1 278 ? 16.142 14.283 -11.259 1.00 46.91 278 ASP A N 1
ATOM 2203 C CA . ASP A 1 278 ? 16.978 14.735 -10.139 1.00 46.91 278 ASP A CA 1
ATOM 2204 C C . ASP A 1 278 ? 16.537 16.145 -9.689 1.00 46.91 278 ASP A C 1
ATOM 2206 O O . ASP A 1 278 ? 17.096 17.149 -10.136 1.00 46.91 278 ASP A O 1
ATOM 2210 N N . PRO A 1 279 ? 15.492 16.288 -8.843 1.00 43.75 279 PRO A N 1
ATOM 2211 C CA . PRO A 1 279 ? 15.164 17.585 -8.277 1.00 43.75 279 PRO A CA 1
ATOM 2212 C C . PRO A 1 279 ? 16.290 18.013 -7.318 1.00 43.75 279 PRO A C 1
ATOM 2214 O O . PRO A 1 279 ? 16.747 17.198 -6.505 1.00 43.75 279 PRO A O 1
ATOM 2217 N N . PRO A 1 280 ? 16.703 19.293 -7.337 1.00 44.00 280 PRO A N 1
ATOM 2218 C CA . PRO A 1 280 ? 17.995 19.728 -6.805 1.00 44.00 280 PRO A CA 1
ATOM 2219 C C . PRO A 1 280 ? 18.278 19.480 -5.312 1.00 44.00 280 PRO A C 1
ATOM 2221 O O . PRO A 1 280 ? 19.428 19.617 -4.917 1.00 44.00 280 PRO A O 1
ATOM 2224 N N . ASN A 1 281 ? 17.314 19.086 -4.465 1.00 42.88 281 ASN A N 1
ATOM 2225 C CA . ASN A 1 281 ? 17.529 19.091 -3.007 1.00 42.88 281 ASN A CA 1
ATOM 2226 C C . ASN A 1 281 ? 17.175 17.819 -2.212 1.00 42.88 281 ASN A C 1
ATOM 2228 O O . ASN A 1 281 ? 17.454 17.793 -1.016 1.00 42.88 281 ASN A O 1
ATOM 2232 N N . HIS A 1 282 ? 16.650 16.737 -2.808 1.00 46.50 282 HIS A N 1
ATOM 2233 C CA . HIS A 1 282 ? 16.326 15.522 -2.021 1.00 46.50 282 HIS A CA 1
ATOM 2234 C C . HIS A 1 282 ? 16.814 14.177 -2.583 1.00 46.50 282 HIS A C 1
ATOM 2236 O O . HIS A 1 282 ? 16.867 13.207 -1.825 1.00 46.50 282 HIS A O 1
ATOM 2242 N N . PHE A 1 283 ? 17.266 14.102 -3.841 1.00 45.38 283 PHE A N 1
ATOM 2243 C CA . PHE A 1 283 ? 17.699 12.836 -4.462 1.00 45.38 283 PHE A CA 1
ATOM 2244 C C . PHE A 1 283 ? 19.194 12.734 -4.787 1.00 45.38 283 PHE A C 1
ATOM 2246 O O . PHE A 1 283 ? 19.648 11.683 -5.240 1.00 45.38 283 PHE A O 1
ATOM 2253 N N . HIS A 1 284 ? 20.012 13.708 -4.369 1.00 45.78 284 HIS A N 1
ATOM 2254 C CA . HIS A 1 284 ? 21.476 13.625 -4.488 1.00 45.78 284 HIS A CA 1
ATOM 2255 C C . HIS A 1 284 ? 22.085 12.393 -3.777 1.00 45.78 284 HIS A C 1
ATOM 2257 O O . HIS A 1 284 ? 23.196 11.948 -4.089 1.00 45.78 284 HIS A O 1
ATOM 2263 N N . HIS A 1 285 ? 21.341 11.795 -2.841 1.00 47.47 285 HIS A N 1
ATOM 2264 C CA . HIS A 1 285 ? 21.703 10.541 -2.191 1.00 47.47 285 HIS A CA 1
ATOM 2265 C C . HIS A 1 285 ? 21.410 9.290 -3.032 1.00 47.47 285 HIS A C 1
ATOM 2267 O O . HIS A 1 285 ? 22.045 8.267 -2.789 1.00 47.47 285 HIS A O 1
ATOM 2273 N N . PHE A 1 286 ? 20.510 9.336 -4.017 1.00 41.09 286 PHE A N 1
ATOM 2274 C CA . PHE A 1 286 ? 20.122 8.179 -4.830 1.00 41.09 286 PHE A CA 1
ATOM 2275 C C . PHE A 1 286 ? 21.167 7.873 -5.908 1.00 41.09 286 PHE A C 1
ATOM 2277 O O . PHE A 1 286 ? 21.649 6.746 -5.969 1.00 41.09 286 PHE A O 1
ATOM 2284 N N . GLY A 1 287 ? 21.658 8.884 -6.638 1.00 46.53 287 GLY A N 1
ATOM 2285 C CA . GLY A 1 287 ? 22.770 8.711 -7.588 1.00 46.53 287 GLY A CA 1
ATOM 2286 C C . GLY A 1 287 ? 24.064 8.211 -6.923 1.00 46.53 287 GLY A C 1
ATOM 2287 O O . GLY A 1 287 ? 24.745 7.324 -7.444 1.00 46.53 287 GLY A O 1
ATOM 2288 N N . LYS A 1 288 ? 24.370 8.696 -5.708 1.00 50.22 288 LYS A N 1
ATOM 2289 C CA . LYS A 1 288 ? 25.482 8.177 -4.885 1.00 50.22 288 LYS A CA 1
ATOM 2290 C C . LYS A 1 288 ? 25.176 6.801 -4.273 1.00 50.22 288 LYS A C 1
ATOM 2292 O O . LYS A 1 288 ? 26.098 5.999 -4.140 1.00 50.22 288 LYS A O 1
ATOM 2297 N N . SER A 1 289 ? 23.920 6.493 -3.936 1.00 44.62 289 SER A N 1
ATOM 2298 C CA . SER A 1 289 ? 23.521 5.180 -3.397 1.00 44.62 289 SER A CA 1
ATOM 2299 C C . SER A 1 289 ? 23.510 4.086 -4.453 1.00 44.62 289 SER A C 1
ATOM 2301 O O . SER A 1 289 ? 23.932 2.986 -4.138 1.00 44.62 289 SER A O 1
ATOM 2303 N N . CYS A 1 290 ? 23.137 4.356 -5.705 1.00 42.75 290 CYS A N 1
ATOM 2304 C CA . CYS A 1 290 ? 23.263 3.376 -6.789 1.00 42.75 290 CYS A CA 1
ATOM 2305 C C . CYS A 1 290 ? 24.732 3.046 -7.091 1.00 42.75 290 CYS A C 1
ATOM 2307 O O . CYS A 1 290 ? 25.051 1.912 -7.441 1.00 42.75 290 CYS A O 1
ATOM 2309 N N . ARG A 1 291 ? 25.645 4.012 -6.909 1.00 49.59 291 ARG A N 1
ATOM 2310 C CA . ARG A 1 291 ? 27.091 3.768 -7.014 1.00 49.59 291 ARG A CA 1
ATOM 2311 C C . ARG A 1 291 ? 27.632 2.987 -5.801 1.00 49.59 291 ARG A C 1
ATOM 2313 O O . ARG A 1 291 ? 28.372 2.033 -6.000 1.00 49.59 291 ARG A O 1
ATOM 2320 N N . ARG A 1 292 ? 27.187 3.297 -4.572 1.00 46.38 292 ARG A N 1
ATOM 2321 C CA . ARG A 1 292 ? 27.565 2.556 -3.343 1.00 46.38 292 ARG A CA 1
ATOM 2322 C C . ARG A 1 292 ? 26.933 1.166 -3.215 1.00 46.38 292 ARG A C 1
ATOM 2324 O O . ARG A 1 292 ? 27.557 0.277 -2.652 1.00 46.38 292 ARG A O 1
ATOM 2331 N N . LEU A 1 293 ? 25.716 0.950 -3.712 1.00 40.31 293 LEU A N 1
ATOM 2332 C CA . LEU A 1 293 ? 25.085 -0.376 -3.755 1.00 40.31 293 LEU A CA 1
ATOM 2333 C C . LEU A 1 293 ? 25.834 -1.289 -4.731 1.00 40.31 293 LEU A C 1
ATOM 2335 O O . LEU A 1 293 ? 26.104 -2.428 -4.375 1.00 40.31 293 LEU A O 1
ATOM 2339 N N . ARG A 1 294 ? 26.305 -0.755 -5.870 1.00 47.38 294 ARG A N 1
ATOM 2340 C CA . ARG A 1 294 ? 27.239 -1.455 -6.772 1.00 47.38 294 ARG A CA 1
ATOM 2341 C C . ARG A 1 294 ? 28.564 -1.849 -6.105 1.00 47.38 294 ARG A C 1
ATOM 2343 O O . ARG A 1 294 ? 29.154 -2.851 -6.494 1.00 47.38 294 ARG A O 1
ATOM 2350 N N . GLU A 1 295 ? 29.044 -1.078 -5.131 1.00 44.75 295 GLU A N 1
ATOM 2351 C CA . GLU A 1 295 ? 30.260 -1.396 -4.364 1.00 44.75 295 GLU A CA 1
ATOM 2352 C C . GLU A 1 295 ? 29.987 -2.399 -3.230 1.00 44.75 295 GLU A C 1
ATOM 2354 O O . GLU A 1 295 ? 30.798 -3.292 -3.002 1.00 44.75 295 GLU A O 1
ATOM 2359 N N . ASN A 1 296 ? 28.828 -2.313 -2.570 1.00 38.62 296 ASN A N 1
ATOM 2360 C CA . ASN A 1 296 ? 28.448 -3.215 -1.481 1.00 38.62 296 ASN A CA 1
ATOM 2361 C C . ASN A 1 296 ? 27.948 -4.586 -1.961 1.00 38.62 296 ASN A C 1
ATOM 2363 O O . ASN A 1 296 ? 28.193 -5.571 -1.277 1.00 38.62 296 ASN A O 1
ATOM 2367 N N . GLU A 1 297 ? 27.288 -4.692 -3.117 1.00 41.28 297 GLU A N 1
ATOM 2368 C CA . GLU A 1 297 ? 26.877 -5.987 -3.691 1.00 41.28 297 GLU A CA 1
ATOM 2369 C C . GLU A 1 297 ? 28.054 -6.787 -4.266 1.00 41.28 297 GLU A C 1
ATOM 2371 O O . GLU A 1 297 ? 27.938 -7.992 -4.420 1.00 41.28 297 GLU A O 1
ATOM 2376 N N . ARG A 1 298 ? 29.217 -6.165 -4.519 1.00 44.53 298 ARG A N 1
ATOM 2377 C CA . ARG A 1 298 ? 30.460 -6.901 -4.836 1.00 44.53 298 ARG A CA 1
ATOM 2378 C C . ARG A 1 298 ? 31.105 -7.562 -3.613 1.00 44.53 298 ARG A C 1
ATOM 2380 O O . ARG A 1 298 ? 32.089 -8.280 -3.770 1.00 44.53 298 ARG A O 1
ATOM 2387 N N . LEU A 1 299 ? 30.603 -7.279 -2.410 1.00 42.31 299 LEU A N 1
ATOM 2388 C CA . LEU A 1 299 ? 31.122 -7.794 -1.140 1.00 42.31 299 LEU A CA 1
ATOM 2389 C C . LEU A 1 299 ? 30.254 -8.923 -0.546 1.00 42.31 299 LEU A C 1
ATOM 2391 O O . LEU A 1 299 ? 30.519 -9.344 0.581 1.00 42.31 299 LEU A O 1
ATOM 2395 N N . TRP A 1 300 ? 29.258 -9.420 -1.289 1.00 42.94 300 TRP A N 1
ATOM 2396 C CA . TRP A 1 300 ? 28.411 -10.574 -0.952 1.00 42.94 300 TRP A CA 1
ATOM 2397 C C . TRP A 1 300 ? 28.343 -11.548 -2.128 1.00 42.94 300 TRP A C 1
ATOM 2399 O O . TRP A 1 300 ? 28.120 -12.749 -1.860 1.00 42.94 300 TRP A O 1
#

Secondary structure (DSSP, 8-state):
---------------------------PPP----HHHHHHHHHHHTTS-----------------TTSSSHHHHHHHHHHHHHHHHHHHHHHHHHHHHHHHHHHHHHHHH-HHHHHHHHHSS-HHHHHHHHHHHHHHHHH-S-HHHHHHHHHHHHHHHHHSHHHHHHHHHHHHHHHT--HHHHHHHTSPTT-----HHHHHHHHHHHHHH---HHHHHHHHGGGGGTTPPTT-B-GGGGHHHHHT--SHHHHHHHHHHHHHHB---STHHHHHHHHS--TTT-HHHHHHHHHHHHHGGG-

Organism: NCBI:txid27342

Radius of gyration: 29.25 Å; chains: 1; bounding box: 93×75×74 Å

Sequence (300 aa):
MSLATPHEEMTDSNCDASNDGATHSNDDPPEDPQFTSSFLDKLRRDDASAISYSYYSTVSTNYTMSNLPGTGRNLGNFYSWAGAALERRLGQLAERADAKKREEAVSALQSKRGLYRMFWGDDPREHGKACKMLLICANRSDNIGVQIDAFREIVWGVIKCPTKVRSALMRVLERQKEVGETVASSWKRPGVVDYTLEWLYWHDMASRCLSTSSDHKALFDATAQFDGAKFQSLDFSRFEELLLSSSDTTDLIIALRFITSYWDGDGPLFFLFTSYFDPPNHFHHFGKSCRRLRENERLW